Protein AF-A0A437LZ42-F1 (afdb_monomer_lite)

Radius of gyration: 17.55 Å; chains: 1; bounding box: 44×40×49 Å

Secondary structure (DSSP, 8-state):
---PPPPPPPPPSEEEE-SSSSEEE-EEEEETTEEEEEEEE-STT--TTS--BTTTBEEEEEEEETTEEEEEEEE-TTS-EEEEE-GGGGT------SSEEEEESS--SSPEEEEEEEEEESSTT---S--EEEEEEEEEEEEEEEEEETTEEEEEEEEEEEEEEEESSSSTTT-SEEEEEEEETTTEEEEEEEEE-TT-SSPPPPPTTTTTTS---TT-S-SSTT-EEEEEEE--EEEES---PPP--

Structure (mmCIF, N/CA/C/O backbone):
data_AF-A0A437LZ42-F1
#
_entry.id   AF-A0A437LZ42-F1
#
loop_
_atom_site.group_PDB
_atom_site.id
_atom_site.type_symbol
_atom_site.label_atom_id
_atom_site.label_alt_id
_atom_site.label_comp_id
_atom_site.label_asym_id
_atom_site.label_entity_id
_atom_site.label_seq_id
_atom_site.pdbx_PDB_ins_code
_atom_site.Cartn_x
_atom_site.Cartn_y
_atom_site.Cartn_z
_atom_site.occupancy
_atom_site.B_iso_or_equiv
_atom_site.auth_seq_id
_atom_site.auth_comp_id
_atom_site.auth_asym_id
_atom_site.auth_atom_id
_atom_site.pdbx_PDB_model_num
ATOM 1 N N . MET A 1 1 ? -12.413 -6.193 -20.381 1.00 34.91 1 MET A N 1
ATOM 2 C CA . MET A 1 1 ? -13.234 -6.599 -19.221 1.00 34.91 1 MET A CA 1
ATOM 3 C C . MET A 1 1 ? -14.014 -5.375 -18.798 1.00 34.91 1 MET A C 1
ATOM 5 O O . MET A 1 1 ? -13.397 -4.346 -18.580 1.00 34.91 1 MET A O 1
ATOM 9 N N . ASP A 1 2 ? -15.337 -5.466 -18.795 1.00 25.52 2 ASP A N 1
ATOM 10 C CA . ASP A 1 2 ? -16.235 -4.378 -18.401 1.00 25.52 2 ASP A CA 1
ATOM 11 C C . ASP A 1 2 ? -16.313 -4.345 -16.860 1.00 25.52 2 ASP A C 1
ATOM 13 O O . ASP A 1 2 ? -16.721 -5.363 -16.281 1.00 25.52 2 ASP A O 1
ATOM 17 N N . PRO A 1 3 ? -15.854 -3.278 -16.174 1.00 32.19 3 PRO A N 1
ATOM 18 C CA . PRO A 1 3 ? -15.880 -3.197 -14.719 1.00 32.19 3 PRO A CA 1
ATOM 19 C C . PRO A 1 3 ? -17.323 -2.958 -14.274 1.00 32.19 3 PRO A C 1
ATOM 21 O O . PRO A 1 3 ? -17.769 -1.834 -14.064 1.00 32.19 3 PRO A O 1
ATOM 24 N N . ARG A 1 4 ? -18.100 -4.036 -14.163 1.00 30.72 4 ARG A N 1
ATOM 25 C CA . ARG A 1 4 ? -19.417 -3.946 -13.536 1.00 30.72 4 ARG A CA 1
ATOM 26 C C . ARG A 1 4 ? -19.222 -3.707 -12.037 1.00 30.72 4 ARG A C 1
ATOM 28 O O . ARG A 1 4 ? -18.420 -4.424 -11.435 1.00 30.72 4 ARG A O 1
ATOM 35 N N . PRO A 1 5 ? -19.975 -2.781 -11.421 1.00 36.22 5 PRO A N 1
ATOM 36 C CA . PRO A 1 5 ? -19.910 -2.576 -9.983 1.00 36.22 5 PRO A CA 1
ATOM 37 C C . PRO A 1 5 ? -20.256 -3.888 -9.274 1.00 36.22 5 PRO A C 1
ATOM 39 O O . PRO A 1 5 ? -21.309 -4.489 -9.516 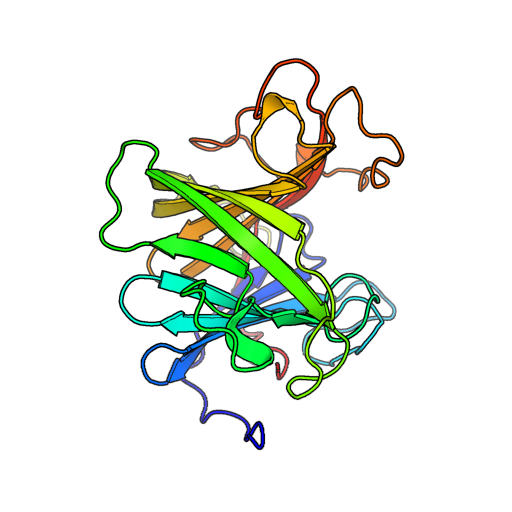1.00 36.22 5 PRO A O 1
ATOM 42 N N . ALA A 1 6 ? -19.333 -4.366 -8.440 1.00 43.25 6 ALA A N 1
ATOM 43 C CA . ALA A 1 6 ? -19.530 -5.576 -7.658 1.00 43.25 6 ALA A CA 1
ATOM 44 C C . ALA A 1 6 ? -20.743 -5.401 -6.733 1.00 43.25 6 ALA A C 1
ATOM 46 O O . ALA A 1 6 ? -20.950 -4.340 -6.142 1.00 43.25 6 ALA A O 1
ATOM 47 N N . ARG A 1 7 ? -21.556 -6.457 -6.596 1.00 41.59 7 ARG A N 1
ATOM 48 C CA . ARG A 1 7 ? -22.606 -6.502 -5.570 1.00 41.59 7 ARG A CA 1
ATOM 49 C C . ARG A 1 7 ? -21.936 -6.339 -4.207 1.00 41.59 7 ARG A C 1
ATOM 51 O O . ARG A 1 7 ? -21.008 -7.080 -3.895 1.00 41.59 7 ARG A O 1
ATOM 58 N N . SER A 1 8 ? -22.405 -5.372 -3.425 1.00 47.16 8 SER A N 1
ATOM 59 C CA . SER A 1 8 ? -21.826 -5.005 -2.136 1.00 47.16 8 SER A CA 1
ATOM 60 C C . SER A 1 8 ? -21.774 -6.215 -1.199 1.00 47.16 8 SER A C 1
ATOM 62 O O . SER A 1 8 ? -22.816 -6.752 -0.814 1.00 47.16 8 SER A O 1
ATOM 64 N N . ALA A 1 9 ? -20.565 -6.620 -0.807 1.00 51.25 9 ALA A N 1
ATOM 65 C CA . ALA A 1 9 ? -20.348 -7.360 0.433 1.00 51.25 9 ALA A CA 1
ATOM 66 C C . ALA A 1 9 ? -21.051 -6.626 1.601 1.00 51.25 9 ALA A C 1
ATOM 68 O O . ALA A 1 9 ? -21.258 -5.412 1.496 1.00 51.25 9 ALA A O 1
ATOM 69 N N . PRO A 1 10 ? -21.442 -7.313 2.694 1.00 52.03 10 PRO A N 1
ATOM 70 C CA . PRO A 1 10 ? -22.051 -6.641 3.838 1.00 52.03 10 PRO A CA 1
ATOM 71 C C . PRO A 1 10 ? -21.155 -5.484 4.285 1.00 52.03 10 PRO A C 1
ATOM 73 O O . PRO A 1 10 ? -19.988 -5.685 4.622 1.00 52.03 10 PRO A O 1
ATOM 76 N N . THR A 1 11 ? -21.698 -4.268 4.225 1.00 56.47 11 THR A N 1
ATOM 77 C CA . THR A 1 11 ? -21.012 -3.046 4.638 1.00 56.47 11 THR A CA 1
ATOM 78 C C . THR A 1 11 ? -20.626 -3.189 6.099 1.00 56.47 11 THR A C 1
ATOM 80 O O . THR A 1 11 ? -21.481 -3.448 6.952 1.00 56.47 11 THR A O 1
ATOM 83 N N . LEU A 1 12 ? -19.334 -3.045 6.389 1.00 62.03 12 LEU A N 1
ATOM 84 C CA . LEU A 1 12 ? -18.861 -2.983 7.765 1.00 62.03 12 LEU A CA 1
ATOM 85 C C . LEU A 1 12 ? -19.609 -1.838 8.471 1.00 62.03 12 LEU A C 1
ATOM 87 O O . LEU A 1 12 ? -19.869 -0.805 7.853 1.00 62.03 12 LEU A O 1
ATOM 91 N N . PRO A 1 13 ? -19.978 -1.979 9.758 1.00 67.25 13 PRO A N 1
ATOM 92 C CA . PRO A 1 13 ? -20.723 -0.938 10.474 1.00 67.25 13 PRO A CA 1
ATOM 93 C C . PRO A 1 13 ? -19.878 0.319 10.755 1.00 67.25 13 PRO A C 1
ATOM 95 O O . PRO A 1 13 ? -20.304 1.213 11.492 1.00 67.25 13 PRO A O 1
ATOM 98 N N . TRP A 1 14 ? -18.667 0.366 10.206 1.00 77.69 14 TRP A N 1
ATOM 99 C CA . TRP A 1 14 ? -17.672 1.402 10.369 1.00 77.69 14 TRP A CA 1
ATOM 100 C C . TRP A 1 14 ? -16.875 1.589 9.075 1.00 77.69 14 TRP A C 1
ATOM 102 O O . TRP A 1 14 ? -16.736 0.655 8.285 1.00 77.69 14 TRP A O 1
ATOM 112 N N . ARG A 1 15 ? -16.293 2.779 8.912 1.00 88.88 15 ARG A N 1
ATOM 113 C CA . ARG A 1 15 ? -15.245 3.078 7.924 1.00 88.88 15 ARG A CA 1
ATOM 114 C C . ARG A 1 15 ? -13.938 3.405 8.629 1.00 88.88 15 ARG A C 1
ATOM 116 O O . ARG A 1 15 ? -13.957 3.919 9.753 1.00 88.88 15 ARG A O 1
ATOM 123 N N . LYS A 1 16 ? -12.816 3.088 7.979 1.00 92.81 16 LYS A N 1
ATOM 124 C CA . LYS A 1 16 ? -11.479 3.406 8.491 1.00 92.81 16 LYS A CA 1
ATOM 125 C C . LYS A 1 16 ? -11.037 4.742 7.928 1.00 92.81 16 LYS A C 1
ATOM 127 O O . LYS A 1 16 ? -11.066 4.937 6.718 1.00 92.81 16 LYS A O 1
ATOM 132 N N . PHE A 1 17 ? -10.568 5.606 8.803 1.00 93.44 17 PHE A N 1
ATOM 133 C CA . PHE A 1 17 ? -9.992 6.899 8.490 1.00 93.44 17 PHE A CA 1
ATOM 134 C C . PHE A 1 17 ? -8.552 6.924 8.955 1.00 93.44 17 PHE A C 1
ATOM 136 O O . PHE A 1 17 ? -8.204 6.261 9.940 1.00 93.44 17 PHE A O 1
ATOM 143 N N . ASP A 1 18 ? -7.736 7.706 8.262 1.00 92.81 18 ASP A N 1
ATOM 144 C CA . ASP A 1 18 ? -6.428 8.068 8.772 1.00 92.81 18 ASP A CA 1
ATOM 145 C C . ASP A 1 18 ? -6.549 8.825 10.109 1.00 92.81 18 ASP A C 1
ATOM 147 O O . ASP A 1 18 ? -7.629 9.279 10.506 1.00 92.81 18 ASP A O 1
ATOM 151 N N . LEU A 1 19 ? -5.449 8.924 10.860 1.00 89.75 19 LEU A N 1
ATOM 152 C CA . LEU A 1 19 ? -5.493 9.538 12.191 1.00 89.75 19 LEU A CA 1
ATOM 153 C C . LEU A 1 19 ? -5.918 11.016 12.145 1.00 89.75 19 LEU A C 1
ATOM 155 O O . LEU A 1 19 ? -6.633 11.461 13.046 1.00 89.75 19 LEU A O 1
ATOM 159 N N . ALA A 1 20 ? -5.559 11.751 11.085 1.00 87.44 20 ALA A N 1
ATOM 160 C CA . ALA A 1 20 ? -6.053 13.111 10.861 1.00 87.44 20 ALA A CA 1
ATOM 161 C C . ALA A 1 20 ? -7.560 13.149 10.548 1.00 87.44 20 ALA A C 1
ATOM 163 O O . ALA A 1 20 ? -8.252 14.100 10.912 1.00 87.44 20 ALA A O 1
ATOM 164 N N . GLY A 1 21 ? -8.108 12.084 9.964 1.00 88.62 21 GLY A N 1
ATOM 165 C CA . GLY A 1 21 ? -9.499 12.007 9.543 1.00 88.62 21 GLY A CA 1
ATOM 166 C C . GLY A 1 21 ? -9.768 12.685 8.201 1.00 88.62 21 GLY A C 1
ATOM 167 O O . GLY A 1 21 ? -10.921 13.038 7.954 1.00 88.62 21 GLY A O 1
ATOM 168 N N . GLU A 1 22 ? -8.728 12.879 7.388 1.00 89.00 22 GLU A N 1
ATOM 169 C CA . GLU A 1 22 ? -8.737 13.533 6.072 1.00 89.00 22 GLU A CA 1
ATOM 170 C C . GLU A 1 22 ? -9.005 12.532 4.945 1.00 89.00 22 GLU A C 1
ATOM 172 O O . GLU A 1 22 ? -9.571 12.898 3.914 1.00 89.00 22 GLU A O 1
ATOM 177 N N . GLN A 1 23 ? -8.636 11.265 5.152 1.00 91.38 23 GLN A N 1
ATOM 178 C CA . GLN A 1 23 ? -8.821 10.205 4.171 1.00 91.38 23 GLN A CA 1
ATOM 179 C C . GLN A 1 23 ? -9.459 8.964 4.793 1.00 91.38 23 GLN A C 1
ATOM 181 O O . GLN A 1 23 ? -8.970 8.426 5.787 1.00 91.38 23 GLN A O 1
ATOM 186 N N . ALA A 1 24 ? -10.504 8.457 4.148 1.00 92.69 24 ALA A N 1
ATOM 187 C CA . ALA A 1 24 ? -11.059 7.140 4.388 1.00 92.69 24 ALA A CA 1
ATOM 188 C C . ALA A 1 24 ? -10.429 6.100 3.453 1.00 92.69 24 ALA A C 1
ATOM 190 O O . ALA A 1 24 ? -10.116 6.383 2.294 1.00 92.69 24 ALA A O 1
ATOM 191 N N . SER A 1 25 ? -10.272 4.877 3.955 1.00 92.81 25 SER A N 1
ATOM 192 C CA . SER A 1 25 ? -9.888 3.731 3.137 1.00 92.81 25 SER A CA 1
ATOM 193 C C . SER A 1 25 ? -10.738 2.523 3.476 1.00 92.81 25 SER A C 1
ATOM 195 O O . SER A 1 25 ? -10.727 2.041 4.607 1.00 92.81 25 SER A O 1
ATOM 197 N N . ASP A 1 26 ? -11.461 2.002 2.492 1.00 89.81 26 ASP A N 1
ATOM 198 C CA . ASP A 1 26 ? -12.314 0.829 2.658 1.00 89.81 26 ASP A CA 1
ATOM 199 C C . ASP A 1 26 ? -11.710 -0.368 1.940 1.00 89.81 26 ASP A C 1
ATOM 201 O O . ASP A 1 26 ? -11.148 -0.228 0.859 1.00 89.81 26 ASP A O 1
ATOM 205 N N . ALA A 1 27 ? -11.842 -1.554 2.532 1.00 89.81 27 ALA A N 1
ATOM 206 C CA . ALA A 1 27 ? -11.430 -2.810 1.920 1.00 89.81 27 ALA A CA 1
ATOM 207 C C . ALA A 1 27 ? -12.664 -3.641 1.572 1.00 89.81 27 ALA A C 1
ATOM 209 O O . ALA A 1 27 ? -13.430 -4.002 2.466 1.00 89.81 27 ALA A O 1
ATOM 210 N N . LEU A 1 28 ? -12.856 -3.958 0.292 1.00 88.06 28 LEU A N 1
ATOM 211 C CA . LEU A 1 28 ? -14.004 -4.741 -0.170 1.00 88.06 28 LEU A CA 1
ATOM 212 C C . LEU A 1 28 ? -13.541 -5.928 -1.004 1.00 88.06 28 LEU A C 1
ATOM 214 O O . LEU A 1 28 ? -12.688 -5.796 -1.877 1.00 88.06 28 LEU A O 1
ATOM 218 N N . LEU A 1 29 ? -14.143 -7.091 -0.764 1.00 87.50 29 LEU A N 1
ATOM 219 C CA . LEU A 1 29 ? -14.010 -8.237 -1.656 1.00 87.50 29 LEU A CA 1
ATOM 220 C C . LEU A 1 29 ? -14.956 -8.047 -2.842 1.00 87.50 29 LEU A C 1
ATOM 222 O O . LEU A 1 29 ? -16.150 -7.820 -2.651 1.00 87.50 29 LEU A O 1
ATOM 226 N N . LEU A 1 30 ? -14.426 -8.165 -4.056 1.00 84.81 30 LEU A N 1
ATOM 227 C CA . LEU A 1 30 ? -15.205 -8.065 -5.296 1.00 84.81 30 LEU A CA 1
ATOM 228 C C . LEU A 1 30 ? -15.644 -9.447 -5.805 1.00 84.81 30 LEU A C 1
ATOM 230 O O . LEU A 1 30 ? -16.605 -9.570 -6.561 1.00 84.81 30 LEU A O 1
ATOM 234 N N . GLY A 1 31 ? -14.943 -10.494 -5.371 1.00 84.38 31 GLY A N 1
ATOM 235 C CA . GLY A 1 31 ? -15.175 -11.882 -5.743 1.00 84.38 31 GLY A CA 1
ATOM 236 C C . GLY A 1 31 ? -13.984 -12.758 -5.348 1.00 84.38 31 GLY A C 1
ATOM 237 O O . GLY A 1 31 ? -13.047 -12.273 -4.706 1.00 84.38 31 GLY A O 1
ATOM 238 N N . PRO A 1 32 ? -13.990 -14.050 -5.716 1.00 85.00 32 PRO A N 1
ATOM 239 C CA . PRO A 1 32 ? -12.853 -14.930 -5.481 1.00 85.00 32 PRO A CA 1
ATOM 240 C C . PRO A 1 32 ? -11.564 -14.327 -6.048 1.00 85.00 32 PRO A C 1
ATOM 242 O O . PRO A 1 32 ? -11.466 -14.067 -7.245 1.00 85.00 32 PRO A O 1
ATOM 245 N N . GLY A 1 33 ? -10.583 -14.093 -5.176 1.00 86.81 33 GLY A N 1
ATOM 246 C CA . GLY A 1 33 ? -9.271 -13.605 -5.586 1.00 86.81 33 GLY A CA 1
ATOM 247 C C . GLY A 1 33 ? -9.215 -12.143 -6.032 1.00 86.81 33 GLY A C 1
ATOM 248 O O . GLY A 1 33 ? -8.214 -11.739 -6.614 1.00 86.81 33 GLY A O 1
ATOM 249 N N . GLN A 1 34 ? -10.256 -11.344 -5.790 1.00 90.56 34 GLN A N 1
ATOM 250 C CA . GLN A 1 34 ? -10.266 -9.922 -6.130 1.00 90.56 34 GLN A CA 1
ATOM 251 C C . GLN A 1 34 ? -10.763 -9.083 -4.960 1.00 90.56 34 GLN A C 1
ATOM 253 O O . GLN A 1 34 ? -11.789 -9.384 -4.343 1.00 90.56 34 GLN A O 1
ATOM 258 N N . ALA A 1 35 ? -10.046 -8.003 -4.686 1.00 91.62 35 ALA A N 1
ATOM 259 C CA . ALA A 1 35 ? -10.385 -7.045 -3.652 1.00 91.62 35 ALA A CA 1
ATOM 260 C C . ALA A 1 35 ? -10.088 -5.623 -4.124 1.00 91.62 35 ALA A C 1
ATOM 262 O O . ALA A 1 35 ? -9.355 -5.412 -5.087 1.00 91.62 35 ALA A O 1
ATOM 263 N N . THR A 1 36 ? -10.638 -4.643 -3.430 1.00 91.19 36 THR A N 1
ATOM 264 C CA . THR A 1 36 ? -10.322 -3.235 -3.640 1.00 91.19 36 THR A CA 1
ATOM 265 C C . THR A 1 36 ? -9.962 -2.577 -2.320 1.00 91.19 36 THR A C 1
ATOM 267 O O . THR A 1 36 ? -10.503 -2.948 -1.275 1.00 91.19 36 THR A O 1
ATOM 270 N N . HIS A 1 37 ? -9.045 -1.616 -2.384 1.00 91.75 37 HIS A N 1
ATOM 271 C CA . HIS A 1 37 ? -8.837 -0.621 -1.341 1.00 91.75 37 HIS A CA 1
ATOM 272 C C . HIS A 1 37 ? -9.187 0.741 -1.910 1.00 91.75 37 HIS A C 1
ATOM 274 O O . HIS A 1 37 ? -8.530 1.150 -2.857 1.00 91.75 37 HIS A O 1
ATOM 280 N N . SER A 1 38 ? -10.180 1.433 -1.363 1.00 91.75 38 SER A N 1
ATOM 281 C CA . SER A 1 38 ? -10.495 2.803 -1.776 1.00 91.75 38 SER A CA 1
ATOM 282 C C . SER A 1 38 ? -9.612 3.822 -1.055 1.00 91.75 38 SER A C 1
ATOM 284 O O . SER A 1 38 ? -9.109 3.564 0.044 1.00 91.75 38 SER A O 1
ATOM 286 N N . PHE A 1 39 ? -9.460 4.983 -1.682 1.00 91.69 39 PHE A N 1
ATOM 287 C CA . PHE A 1 39 ? -8.908 6.212 -1.128 1.00 91.69 39 PHE A CA 1
ATOM 288 C C . PHE A 1 39 ? -9.939 7.310 -1.366 1.00 91.69 39 PHE A C 1
ATOM 290 O O . PHE A 1 39 ? -10.177 7.676 -2.511 1.00 91.69 39 PHE A O 1
ATOM 297 N N . ASP A 1 40 ? -10.576 7.781 -0.301 1.00 91.06 40 ASP A N 1
ATOM 298 C CA . ASP A 1 40 ? -11.688 8.738 -0.349 1.00 91.06 40 ASP A CA 1
ATOM 299 C C . ASP A 1 40 ? -11.345 9.920 0.560 1.00 91.06 40 ASP A C 1
ATOM 301 O O . ASP A 1 40 ? -11.120 9.720 1.754 1.00 91.06 40 ASP A O 1
ATOM 305 N N . PHE A 1 41 ? -11.215 11.122 0.007 1.00 89.62 41 PHE A N 1
ATOM 306 C CA . PHE A 1 41 ? -10.771 12.321 0.718 1.00 89.62 41 PHE A CA 1
ATOM 307 C C . PHE A 1 41 ? -11.942 13.249 1.067 1.00 89.62 41 PHE A C 1
ATOM 309 O O . PHE A 1 41 ? -12.843 13.487 0.268 1.00 89.62 41 PHE A O 1
ATOM 316 N N . GLY A 1 42 ? -11.909 13.829 2.268 1.00 84.88 42 GLY A N 1
ATOM 317 C CA . GLY A 1 42 ? -12.992 14.674 2.793 1.00 84.88 42 GLY A CA 1
ATOM 318 C C . GLY A 1 42 ? -12.573 16.072 3.253 1.00 84.88 42 GLY A C 1
ATOM 319 O O . GLY A 1 42 ? -13.334 16.732 3.959 1.00 84.88 42 GLY A O 1
ATOM 320 N N . ASP A 1 43 ? -11.372 16.529 2.909 1.00 78.50 43 ASP A N 1
ATOM 321 C CA . ASP A 1 43 ? -10.897 17.885 3.184 1.00 78.50 43 ASP A CA 1
ATOM 322 C C . ASP A 1 43 ? -11.453 18.879 2.154 1.00 78.50 43 ASP A C 1
ATOM 324 O O . ASP A 1 43 ? -11.296 18.727 0.939 1.00 78.50 43 ASP A O 1
ATOM 328 N N . ALA A 1 44 ? -12.134 19.915 2.653 1.00 72.06 44 ALA A N 1
ATOM 329 C CA . ALA A 1 44 ? -12.827 20.896 1.825 1.00 72.06 44 ALA A CA 1
ATOM 330 C C . ALA A 1 44 ? -11.918 21.423 0.689 1.00 72.06 44 ALA A C 1
ATOM 332 O O . ALA A 1 44 ? -10.803 21.872 0.959 1.00 72.06 44 ALA A O 1
ATOM 333 N N . PRO A 1 45 ? -12.386 21.413 -0.574 1.00 81.44 45 PRO A N 1
ATOM 334 C CA . PRO A 1 45 ? -13.783 21.269 -1.001 1.00 81.44 45 PRO A CA 1
ATOM 335 C C . PRO A 1 45 ? -14.293 19.824 -1.180 1.00 81.44 45 PRO A C 1
ATOM 337 O O . PRO A 1 45 ? -15.455 19.665 -1.559 1.00 81.44 45 PRO A O 1
ATOM 340 N N . ARG A 1 46 ? -13.464 18.803 -0.931 1.00 82.31 46 ARG A N 1
ATOM 341 C CA . ARG A 1 46 ? -13.796 17.384 -1.139 1.00 82.31 46 ARG A CA 1
ATOM 342 C C . ARG A 1 46 ? -14.788 16.873 -0.097 1.00 82.31 46 ARG A C 1
ATOM 344 O O . ARG A 1 46 ? -14.951 17.472 0.971 1.00 82.31 46 ARG A O 1
ATOM 351 N N . ARG A 1 47 ? -15.502 15.794 -0.422 1.00 84.56 47 ARG A N 1
ATOM 352 C CA . ARG A 1 47 ? -16.534 15.199 0.439 1.00 84.56 47 ARG A CA 1
ATOM 353 C C . ARG A 1 47 ? -16.457 13.682 0.384 1.00 84.56 47 ARG A C 1
ATOM 355 O O . ARG A 1 47 ? -16.554 13.112 -0.695 1.00 84.56 47 ARG A O 1
ATOM 362 N N . PHE A 1 48 ? -16.433 13.048 1.555 1.00 87.25 48 PHE A N 1
ATOM 363 C CA . PHE A 1 48 ? -16.473 11.591 1.639 1.00 87.25 48 PHE A CA 1
ATOM 364 C C . PHE A 1 48 ? -17.668 10.999 0.882 1.00 87.25 48 PHE A C 1
ATOM 366 O O . PHE A 1 48 ? -18.796 11.494 0.976 1.00 87.25 48 PHE A O 1
ATOM 373 N N . GLY A 1 49 ? -17.415 9.909 0.162 1.00 83.56 49 GLY A N 1
ATOM 374 C CA . GLY A 1 49 ? -18.410 9.182 -0.626 1.00 83.56 49 GLY A CA 1
ATOM 375 C C . GLY A 1 49 ? -18.719 9.804 -1.992 1.00 83.56 49 GLY A C 1
ATOM 376 O O . GLY A 1 49 ? -19.497 9.221 -2.752 1.00 83.56 49 GLY A O 1
ATOM 377 N N . GLN A 1 50 ? -18.111 10.943 -2.336 1.00 83.50 50 GLN A N 1
ATOM 378 C CA . GLN A 1 50 ? -18.213 11.565 -3.652 1.00 83.50 50 GLN A CA 1
ATOM 379 C C . GLN A 1 50 ? -16.869 11.457 -4.374 1.00 83.50 50 GLN A C 1
ATOM 381 O O . GLN A 1 50 ? -15.948 12.189 -4.053 1.00 83.50 50 GLN A O 1
ATOM 386 N N . ARG A 1 51 ? -16.791 10.595 -5.397 1.00 83.69 51 ARG A N 1
ATOM 387 C CA . ARG A 1 51 ? -15.551 10.384 -6.154 1.00 83.69 51 ARG A CA 1
ATOM 388 C C . ARG A 1 51 ? -15.112 11.646 -6.899 1.00 83.69 51 ARG A C 1
ATOM 390 O O . ARG A 1 51 ? -15.703 12.006 -7.920 1.00 83.69 51 ARG A O 1
ATOM 397 N N . ASP A 1 52 ? -13.996 12.213 -6.467 1.00 82.94 52 ASP A N 1
ATOM 398 C CA . ASP A 1 52 ? -13.264 13.292 -7.121 1.00 82.94 52 ASP A CA 1
ATOM 399 C C . ASP A 1 52 ? -12.086 12.725 -7.946 1.00 82.94 52 ASP A C 1
ATOM 401 O O . ASP A 1 52 ? -10.906 12.908 -7.628 1.00 82.94 52 ASP A O 1
ATOM 405 N N . ALA A 1 53 ? -12.415 12.008 -9.031 1.00 80.31 53 ALA A N 1
ATOM 406 C CA . ALA A 1 53 ? -11.439 11.352 -9.911 1.00 80.31 53 ALA A CA 1
ATOM 407 C C . ALA A 1 53 ? -10.363 12.330 -10.424 1.00 80.31 53 ALA A C 1
ATOM 409 O O . ALA A 1 53 ? -10.654 13.469 -10.808 1.00 80.31 53 ALA A O 1
ATOM 410 N N . GLY A 1 54 ? -9.105 11.886 -10.430 1.00 77.50 54 GLY A N 1
ATOM 411 C CA . GLY A 1 54 ? -7.956 12.728 -10.769 1.00 77.50 54 GLY A CA 1
ATOM 412 C C . GLY A 1 54 ? -7.647 13.846 -9.760 1.00 77.50 54 GLY A C 1
ATOM 413 O O . GLY A 1 54 ? -6.787 14.679 -10.037 1.00 77.50 54 GLY A O 1
ATOM 414 N N . ARG A 1 55 ? -8.314 13.895 -8.597 1.00 78.50 55 ARG A N 1
ATOM 415 C CA . ARG A 1 55 ? -8.100 14.916 -7.548 1.00 78.50 55 ARG A CA 1
ATOM 416 C C . ARG A 1 55 ? -7.815 14.321 -6.167 1.00 78.50 55 ARG A C 1
ATOM 418 O O . ARG A 1 55 ? -8.025 14.964 -5.139 1.00 78.50 55 ARG A O 1
ATOM 425 N N . GLY A 1 56 ? -7.286 13.104 -6.152 1.00 78.75 56 GLY A N 1
ATOM 426 C CA . GLY A 1 56 ? -6.814 12.416 -4.953 1.00 78.75 56 GLY A CA 1
ATOM 427 C C . GLY A 1 56 ? -7.619 11.168 -4.628 1.00 78.75 56 GLY A C 1
ATOM 428 O O . GLY A 1 56 ? -7.026 10.213 -4.138 1.00 78.75 56 GLY A O 1
ATOM 429 N N . ASP A 1 57 ? -8.908 11.141 -4.965 1.00 87.81 57 ASP A N 1
ATOM 430 C CA . ASP A 1 57 ? -9.716 9.938 -4.803 1.00 87.81 57 ASP A CA 1
ATOM 431 C C . ASP A 1 57 ? -9.308 8.846 -5.787 1.00 87.81 57 ASP A C 1
ATOM 433 O O . ASP A 1 57 ? -8.954 9.117 -6.937 1.00 87.81 57 ASP A O 1
ATOM 437 N N . GLY A 1 58 ? -9.399 7.601 -5.333 1.00 91.50 58 GLY A N 1
ATOM 438 C CA . GLY A 1 58 ? -9.058 6.435 -6.128 1.00 91.50 58 GLY A CA 1
ATOM 439 C C . GLY A 1 58 ? -8.932 5.195 -5.263 1.00 91.50 58 GLY A C 1
ATOM 440 O O . GLY A 1 58 ? -9.823 4.886 -4.467 1.00 91.50 58 GLY A O 1
ATOM 441 N N . GLY A 1 59 ? -7.822 4.480 -5.409 1.00 92.38 59 GLY A N 1
ATOM 442 C CA . GLY A 1 59 ? -7.597 3.239 -4.689 1.00 92.38 59 GLY A CA 1
ATOM 443 C C . GLY A 1 59 ? -6.767 2.224 -5.458 1.00 92.38 59 GLY A C 1
ATOM 444 O O . GLY A 1 59 ? -6.243 2.507 -6.525 1.00 92.38 59 GLY A O 1
ATOM 445 N N . ASN A 1 60 ? -6.709 1.003 -4.936 1.00 93.81 60 ASN A N 1
ATOM 446 C CA . ASN A 1 60 ? -6.036 -0.139 -5.544 1.00 93.81 60 ASN A CA 1
ATOM 447 C C . ASN A 1 60 ? -7.045 -1.230 -5.901 1.00 93.81 60 ASN A C 1
ATOM 449 O O . ASN A 1 60 ? -7.824 -1.644 -5.044 1.00 93.81 60 ASN A O 1
ATOM 453 N N . LEU A 1 61 ? -6.976 -1.761 -7.122 1.00 93.50 61 LEU A N 1
ATOM 454 C CA . LEU A 1 61 ? -7.571 -3.049 -7.470 1.00 93.50 61 LEU A CA 1
ATOM 455 C C . LEU A 1 61 ? -6.548 -4.151 -7.192 1.00 93.50 61 LEU A C 1
ATOM 457 O O . LEU A 1 61 ? -5.516 -4.240 -7.861 1.00 93.50 61 LEU A O 1
ATOM 461 N N . ILE A 1 62 ? -6.856 -5.004 -6.223 1.00 93.88 62 ILE A N 1
ATOM 462 C CA . ILE A 1 62 ? -6.025 -6.133 -5.821 1.00 93.88 62 ILE A CA 1
ATOM 463 C C . ILE A 1 62 ? -6.534 -7.405 -6.489 1.00 93.88 62 ILE A C 1
ATOM 465 O O . ILE A 1 62 ? -7.727 -7.713 -6.447 1.00 93.88 62 ILE A O 1
ATOM 469 N N . ALA A 1 63 ? -5.613 -8.173 -7.059 1.00 92.06 63 ALA A N 1
ATOM 470 C CA . ALA A 1 63 ? -5.887 -9.468 -7.656 1.00 92.06 63 ALA A CA 1
ATOM 471 C C . ALA A 1 63 ? -4.944 -10.539 -7.101 1.00 92.06 63 ALA A C 1
ATOM 473 O O . ALA A 1 63 ? -3.760 -10.296 -6.869 1.00 92.06 63 ALA A O 1
ATOM 474 N N . SER A 1 64 ? -5.472 -11.747 -6.929 1.00 91.69 64 SER A N 1
ATOM 475 C CA . SER A 1 64 ? -4.683 -12.948 -6.693 1.00 91.69 64 SER A CA 1
ATOM 476 C C . SER A 1 64 ? -4.441 -13.691 -8.002 1.00 91.69 64 SER A C 1
ATOM 478 O O . SER A 1 64 ? -5.385 -13.934 -8.759 1.00 91.69 64 SER A O 1
ATOM 480 N N . ARG A 1 65 ? -3.209 -14.142 -8.226 1.00 89.00 65 ARG A N 1
ATOM 481 C CA . ARG A 1 65 ? -2.842 -15.031 -9.330 1.00 89.00 65 ARG A CA 1
ATOM 482 C C . ARG A 1 65 ? -2.028 -16.194 -8.782 1.00 89.00 65 ARG A C 1
ATOM 484 O O . ARG A 1 65 ? -0.833 -16.076 -8.530 1.00 89.00 65 ARG A O 1
ATOM 491 N N . GLY A 1 66 ? -2.691 -17.332 -8.592 1.00 90.62 66 GLY A N 1
ATOM 492 C CA . GLY A 1 66 ? -2.090 -18.453 -7.875 1.00 90.62 66 GLY A CA 1
ATOM 493 C C . GLY A 1 66 ? -1.742 -18.032 -6.447 1.00 90.62 66 GLY A C 1
ATOM 494 O O . GLY A 1 66 ? -2.629 -17.682 -5.675 1.00 90.62 66 GLY A O 1
ATOM 495 N N . ALA A 1 67 ? -0.453 -18.052 -6.120 1.00 93.88 67 ALA A N 1
ATOM 496 C CA . ALA A 1 67 ? 0.069 -17.643 -4.820 1.00 93.88 67 ALA A CA 1
ATOM 497 C C . ALA A 1 67 ? 0.323 -16.129 -4.687 1.00 93.88 67 ALA A C 1
ATOM 499 O O . ALA A 1 67 ? 0.519 -15.649 -3.569 1.00 93.88 67 ALA A O 1
ATOM 500 N N . ASP A 1 68 ? 0.347 -15.391 -5.797 1.00 94.56 68 ASP A N 1
ATOM 501 C CA . ASP A 1 68 ? 0.765 -13.990 -5.819 1.00 94.56 68 ASP A CA 1
ATOM 502 C C . ASP A 1 68 ? -0.421 -13.069 -5.571 1.00 94.56 68 ASP A C 1
ATOM 504 O O . ASP A 1 68 ? -1.480 -13.240 -6.174 1.00 94.56 68 ASP A O 1
ATOM 508 N N . ILE A 1 69 ? -0.224 -12.074 -4.710 1.00 96.19 69 ILE A N 1
ATOM 509 C CA . ILE A 1 69 ? -1.165 -10.988 -4.449 1.00 96.19 69 ILE A CA 1
ATOM 510 C C . ILE A 1 69 ? -0.572 -9.702 -5.015 1.00 96.19 69 ILE A C 1
ATOM 512 O O . ILE A 1 69 ? 0.551 -9.323 -4.678 1.00 96.19 69 ILE A O 1
ATOM 516 N N . LEU A 1 70 ? -1.325 -9.053 -5.899 1.00 95.06 70 LEU A N 1
ATOM 517 C CA . LEU A 1 70 ? -0.841 -7.995 -6.778 1.00 95.06 70 LEU A CA 1
ATOM 518 C C . LEU A 1 70 ? -1.802 -6.807 -6.769 1.00 95.06 70 LEU A C 1
ATOM 520 O O . LEU A 1 70 ? -3.014 -7.004 -6.691 1.00 95.06 70 LEU A O 1
ATOM 524 N N . VAL A 1 71 ? -1.287 -5.596 -6.959 1.00 95.25 71 VAL A N 1
ATOM 525 C CA . VAL A 1 71 ? -2.077 -4.450 -7.420 1.00 95.25 71 VAL A CA 1
ATOM 526 C C . VAL A 1 71 ? -2.102 -4.477 -8.947 1.00 95.25 71 VAL A C 1
ATOM 528 O O . VAL A 1 71 ? -1.079 -4.287 -9.601 1.00 95.25 71 VAL A O 1
ATOM 531 N N . ALA A 1 72 ? -3.268 -4.732 -9.535 1.00 92.56 72 ALA A N 1
ATOM 532 C CA . ALA A 1 72 ? -3.447 -4.727 -10.989 1.00 92.56 72 ALA A CA 1
ATOM 533 C C . ALA A 1 72 ? -3.613 -3.301 -11.540 1.00 92.56 72 ALA A C 1
ATOM 535 O O . ALA A 1 72 ? -3.218 -3.002 -12.667 1.00 92.56 72 ALA A O 1
ATOM 536 N N . MET A 1 73 ? -4.201 -2.420 -10.733 1.00 92.75 73 MET A N 1
ATOM 537 C CA . MET A 1 73 ? -4.500 -1.041 -11.094 1.00 92.75 73 MET A CA 1
ATOM 538 C C . MET A 1 73 ? -4.525 -0.171 -9.840 1.00 92.75 73 MET A C 1
ATOM 540 O O . MET A 1 73 ? -5.025 -0.615 -8.806 1.00 92.75 73 MET A O 1
ATOM 544 N N . THR A 1 74 ? -4.047 1.064 -9.960 1.00 93.25 74 THR A N 1
ATOM 545 C CA . THR A 1 74 ? -4.207 2.107 -8.943 1.00 93.25 74 THR A CA 1
ATOM 546 C C . THR A 1 74 ? -4.753 3.399 -9.551 1.00 93.25 74 THR A C 1
ATOM 548 O O . THR A 1 74 ? -4.554 3.661 -10.736 1.00 93.25 74 THR A O 1
ATOM 551 N N . GLU A 1 75 ? -5.440 4.207 -8.756 1.00 91.00 75 GLU A N 1
ATOM 552 C CA . GLU A 1 75 ? -5.585 5.647 -8.981 1.00 91.00 75 GLU A CA 1
ATOM 553 C C . GLU A 1 75 ? -5.143 6.339 -7.691 1.00 91.00 75 GLU A C 1
ATOM 555 O O . GLU A 1 75 ? -5.745 6.146 -6.633 1.00 91.00 75 GLU A O 1
ATOM 560 N N . ASP A 1 76 ? -4.062 7.109 -7.774 1.00 77.88 76 ASP A N 1
ATOM 561 C CA . ASP A 1 76 ? -3.468 7.821 -6.652 1.00 77.88 76 ASP A CA 1
ATOM 562 C C . ASP A 1 76 ? -3.150 9.278 -7.017 1.00 77.88 76 ASP A C 1
ATOM 564 O O . ASP A 1 76 ? -2.881 9.620 -8.169 1.00 77.88 76 ASP A O 1
ATOM 568 N N . GLY A 1 77 ? -3.219 10.173 -6.024 1.00 67.00 77 GLY A N 1
ATOM 569 C CA . GLY A 1 77 ? -2.524 11.471 -6.035 1.00 67.00 77 GLY A CA 1
ATOM 570 C C . GLY A 1 77 ? -2.765 12.407 -7.230 1.00 67.00 77 GLY A C 1
ATOM 571 O O . GLY A 1 77 ? -1.952 13.295 -7.466 1.00 67.00 77 GLY A O 1
ATOM 572 N N . GLY A 1 78 ? -3.841 12.221 -7.999 1.00 71.31 78 GLY A N 1
ATOM 573 C CA . GLY A 1 78 ? -4.116 12.990 -9.218 1.00 71.31 78 GLY A CA 1
ATOM 574 C C . GLY A 1 78 ? -3.348 12.545 -10.469 1.00 71.31 78 GLY A C 1
ATOM 575 O O . GLY A 1 78 ? -3.460 13.189 -11.510 1.00 71.31 78 GLY A O 1
ATOM 576 N N . ALA A 1 79 ? -2.620 11.427 -10.417 1.00 79.12 79 ALA A N 1
ATOM 577 C CA . ALA A 1 79 ? -1.947 10.843 -11.580 1.00 79.12 79 ALA A CA 1
ATOM 578 C C . ALA A 1 79 ? -2.908 10.094 -12.530 1.00 79.12 79 ALA A C 1
ATOM 580 O O . ALA A 1 79 ? -2.494 9.628 -13.595 1.00 79.12 79 ALA A O 1
ATOM 581 N N . GLY A 1 80 ? -4.188 10.002 -12.156 1.00 87.06 80 GLY A N 1
ATOM 582 C CA . GLY A 1 80 ? -5.206 9.238 -12.866 1.00 87.06 80 GLY A CA 1
ATOM 583 C C . GLY A 1 80 ? -5.005 7.730 -12.723 1.00 87.06 80 GLY A C 1
ATOM 584 O O . GLY A 1 80 ? -4.176 7.259 -11.946 1.00 87.06 80 GLY A O 1
ATOM 585 N N . ILE A 1 81 ? -5.785 6.965 -13.485 1.00 89.38 81 ILE A N 1
ATOM 586 C CA . ILE A 1 81 ? -5.731 5.502 -13.461 1.00 89.38 81 ILE A CA 1
ATOM 587 C C . ILE A 1 81 ? -4.416 5.001 -14.074 1.00 89.38 81 ILE A C 1
ATOM 589 O O . ILE A 1 81 ? -4.053 5.348 -15.201 1.00 89.38 81 ILE A O 1
ATOM 593 N N . GLN A 1 82 ? -3.748 4.111 -13.348 1.00 91.69 82 GLN A N 1
ATOM 594 C CA . GLN A 1 82 ? -2.520 3.436 -13.736 1.00 91.69 82 GLN A CA 1
ATOM 595 C C . GLN A 1 82 ? -2.726 1.921 -13.692 1.00 91.69 82 GLN A C 1
ATOM 597 O O . GLN A 1 82 ? -3.013 1.348 -12.644 1.00 91.69 82 GLN A O 1
ATOM 602 N N . TRP A 1 83 ? -2.546 1.262 -14.831 1.00 92.56 83 TRP A N 1
ATOM 603 C CA . TRP A 1 83 ? -2.562 -0.194 -14.964 1.00 92.56 83 TRP A CA 1
ATOM 604 C C . TRP A 1 83 ? -1.145 -0.744 -14.906 1.00 92.56 83 TRP A C 1
ATOM 606 O O . TRP A 1 83 ? -0.282 -0.276 -15.654 1.00 92.56 83 TRP A O 1
ATOM 616 N N . PHE A 1 84 ? -0.915 -1.745 -14.061 1.00 92.88 84 PHE A N 1
ATOM 617 C CA . PHE A 1 84 ? 0.386 -2.386 -13.908 1.00 92.88 84 PHE A CA 1
ATOM 618 C C . PHE A 1 84 ? 0.487 -3.629 -14.786 1.00 92.88 84 PHE A C 1
ATOM 620 O O . PHE A 1 84 ? -0.303 -4.563 -14.658 1.00 92.88 84 PHE A O 1
ATOM 627 N N . HIS A 1 85 ? 1.505 -3.653 -15.643 1.00 89.56 85 HIS A N 1
ATOM 628 C CA . HIS A 1 85 ? 1.755 -4.745 -16.577 1.00 89.56 85 HIS A CA 1
ATOM 629 C C . HIS A 1 85 ? 3.106 -5.391 -16.322 1.00 89.56 85 HIS A C 1
ATOM 631 O O . HIS A 1 85 ? 4.099 -4.688 -16.127 1.00 89.56 85 HIS A O 1
ATOM 637 N N . GLY A 1 86 ? 3.137 -6.719 -16.396 1.00 88.88 86 GLY A N 1
ATOM 638 C CA . GLY A 1 86 ? 4.358 -7.511 -16.506 1.00 88.88 86 GLY A CA 1
ATOM 639 C C . GLY A 1 86 ? 4.694 -7.841 -17.971 1.00 88.88 86 GLY A C 1
ATOM 640 O O . GLY A 1 86 ? 3.907 -7.526 -18.875 1.00 88.88 86 GLY A O 1
ATOM 641 N N . PRO A 1 87 ? 5.859 -8.467 -18.236 1.00 86.12 87 PRO A N 1
ATOM 642 C CA . PRO A 1 87 ? 6.332 -8.807 -19.578 1.00 86.12 87 PRO A CA 1
ATOM 643 C C . PRO A 1 87 ? 5.344 -9.621 -20.423 1.00 86.12 87 PRO A C 1
ATOM 645 O O . PRO A 1 87 ? 5.399 -9.567 -21.655 1.00 86.12 87 PRO A O 1
ATOM 648 N N . GLU A 1 88 ? 4.420 -10.354 -19.809 1.00 80.81 88 GLU A N 1
ATOM 649 C CA . GLU A 1 88 ? 3.457 -11.191 -20.516 1.00 80.81 88 GLU A CA 1
ATOM 650 C C . GLU A 1 88 ? 2.392 -10.402 -21.288 1.00 80.81 88 GLU A C 1
ATOM 652 O O . GLU A 1 88 ? 1.761 -10.971 -22.178 1.00 80.81 88 GLU A O 1
ATOM 657 N N . CYS A 1 89 ? 2.199 -9.108 -20.991 1.00 81.62 89 CYS A N 1
ATOM 658 C CA . CYS A 1 89 ? 1.158 -8.281 -21.613 1.00 81.62 89 CYS A CA 1
ATOM 659 C C . CYS A 1 89 ? 1.218 -8.353 -23.156 1.00 81.62 89 CYS A C 1
ATOM 661 O O . CYS A 1 89 ? 0.190 -8.410 -23.825 1.00 81.62 89 CYS A O 1
ATOM 663 N N . GLY A 1 90 ? 2.419 -8.441 -23.739 1.00 66.88 90 GLY A N 1
ATOM 664 C CA . GLY A 1 90 ? 2.638 -8.528 -25.190 1.00 66.88 90 GLY A CA 1
ATOM 665 C C . GLY A 1 90 ? 2.848 -9.941 -25.750 1.00 66.88 90 GLY A C 1
ATOM 666 O O . GLY A 1 90 ? 3.416 -10.067 -26.832 1.00 66.88 90 GLY A O 1
ATOM 667 N N . GLY A 1 91 ? 2.484 -11.000 -25.019 1.00 60.34 91 GLY A N 1
ATOM 668 C CA . GLY A 1 91 ? 2.719 -12.389 -25.441 1.00 60.34 91 GLY A CA 1
ATOM 669 C C . GLY A 1 91 ? 4.157 -12.887 -25.244 1.00 60.34 91 GLY A C 1
ATOM 670 O O . GLY A 1 91 ? 4.515 -13.940 -25.773 1.00 60.34 91 GLY A O 1
ATOM 671 N N . SER A 1 92 ? 4.993 -12.161 -24.491 1.00 52.91 92 SER A N 1
ATOM 672 C CA . SER A 1 92 ? 6.316 -12.666 -24.114 1.00 52.91 92 SER A CA 1
ATOM 673 C C . SER A 1 92 ? 6.173 -13.764 -23.051 1.00 52.91 92 SER A C 1
ATOM 675 O O . SER A 1 92 ? 5.389 -13.640 -22.113 1.00 52.91 92 SER A O 1
ATOM 677 N N . GLN A 1 93 ? 6.901 -14.869 -23.219 1.00 48.56 93 GLN A N 1
ATOM 678 C CA . GLN A 1 93 ? 6.828 -16.049 -22.346 1.00 48.56 93 GLN A CA 1
ATOM 679 C C . GLN A 1 93 ? 7.544 -15.868 -20.988 1.00 48.56 93 GLN A C 1
ATOM 681 O O . GLN A 1 93 ? 7.698 -16.841 -20.250 1.00 48.56 93 GLN A O 1
ATOM 686 N N . GLU A 1 94 ? 7.990 -14.657 -20.627 1.00 48.16 94 GLU A N 1
ATOM 687 C CA . GLU A 1 94 ? 8.534 -14.399 -19.288 1.00 48.16 94 GLU A CA 1
ATOM 688 C C . GLU A 1 94 ? 7.386 -14.385 -18.270 1.00 48.16 94 GLU A C 1
ATOM 690 O O . GLU A 1 94 ? 6.588 -13.452 -18.209 1.00 48.16 94 GLU A O 1
ATOM 695 N N . ALA A 1 95 ? 7.301 -15.444 -17.463 1.00 45.66 95 ALA A N 1
ATOM 696 C CA . ALA A 1 95 ? 6.346 -15.577 -16.370 1.00 45.66 95 ALA A CA 1
ATOM 697 C C . ALA A 1 95 ? 6.676 -14.596 -15.227 1.00 45.66 95 ALA A C 1
ATOM 699 O O . ALA A 1 95 ? 7.249 -14.976 -14.209 1.00 45.66 95 ALA A O 1
ATOM 700 N N . SER A 1 96 ? 6.327 -13.321 -15.391 1.00 47.97 96 SER A N 1
ATOM 701 C CA . SER A 1 96 ? 6.165 -12.391 -14.270 1.00 47.97 96 SER A CA 1
ATOM 702 C C . SER A 1 96 ? 4.675 -12.236 -13.970 1.00 47.97 96 SER A C 1
ATOM 704 O O . SER A 1 96 ? 3.848 -12.416 -14.865 1.00 47.97 96 SER A O 1
ATOM 706 N N . PRO A 1 97 ? 4.286 -11.959 -12.720 1.00 54.50 97 PRO A N 1
ATOM 707 C CA . PRO A 1 97 ? 2.915 -11.590 -12.436 1.00 54.50 97 PRO A CA 1
ATOM 708 C C . PRO A 1 97 ? 2.588 -10.231 -13.069 1.00 54.50 97 PRO A C 1
ATOM 710 O O . PRO A 1 97 ? 3.222 -9.223 -12.775 1.00 54.50 97 PRO A O 1
ATOM 713 N N . GLY A 1 98 ? 1.569 -10.202 -13.919 1.00 69.19 98 GLY A N 1
ATOM 714 C CA . GLY A 1 98 ? 0.948 -8.987 -14.425 1.00 69.19 98 GLY A CA 1
ATOM 715 C C . GLY A 1 98 ? 0.293 -8.232 -13.282 1.00 69.19 98 GLY A C 1
ATOM 716 O O . GLY A 1 98 ? -0.797 -8.589 -12.838 1.00 69.19 98 GLY A O 1
ATOM 717 N N . GLY A 1 99 ? 1.014 -7.248 -12.763 1.00 86.06 99 GLY A N 1
ATOM 718 C CA . GLY A 1 99 ? 0.605 -6.436 -11.630 1.00 86.06 99 GLY A CA 1
ATOM 719 C C . GLY A 1 99 ? 1.795 -6.075 -10.751 1.00 86.06 99 GLY A C 1
ATOM 720 O O . GLY A 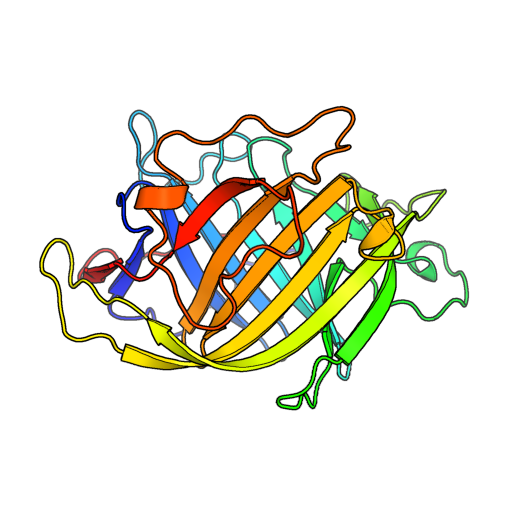1 99 ? 2.867 -6.672 -10.824 1.00 86.06 99 GLY A O 1
ATOM 721 N N . TRP A 1 100 ? 1.607 -5.084 -9.897 1.00 93.56 100 TRP A N 1
ATOM 722 C CA . TRP A 1 100 ? 2.585 -4.714 -8.893 1.00 93.56 100 TRP A CA 1
ATOM 723 C C . TRP A 1 100 ? 2.509 -5.682 -7.707 1.00 93.56 100 TRP A C 1
ATOM 725 O O . TRP A 1 100 ? 1.503 -5.736 -7.002 1.00 93.56 100 TRP A O 1
ATOM 735 N N . LEU A 1 101 ? 3.558 -6.489 -7.518 1.00 96.12 101 LEU A N 1
ATOM 736 C CA . LEU A 1 101 ? 3.620 -7.484 -6.449 1.00 96.12 101 LEU A CA 1
ATOM 737 C C . LEU A 1 101 ? 3.542 -6.837 -5.064 1.00 96.12 101 LEU A C 1
ATOM 739 O O . LEU A 1 101 ? 4.343 -5.966 -4.741 1.00 96.12 101 LEU A O 1
ATOM 743 N N . LEU A 1 102 ? 2.607 -7.324 -4.245 1.00 97.31 102 LEU A N 1
ATOM 744 C CA . LEU A 1 102 ? 2.545 -7.034 -2.815 1.00 97.31 102 LEU A CA 1
ATOM 745 C C . LEU A 1 102 ? 3.232 -8.162 -2.037 1.00 97.31 102 LEU A C 1
ATOM 747 O O . LEU A 1 102 ? 4.186 -7.953 -1.299 1.00 97.31 102 LEU A O 1
ATOM 751 N N . PHE A 1 103 ? 2.769 -9.399 -2.204 1.00 97.75 103 PHE A N 1
ATOM 752 C CA . PHE A 1 103 ? 3.341 -10.546 -1.498 1.00 97.75 103 PHE A CA 1
ATOM 753 C C . PHE A 1 103 ? 2.938 -11.869 -2.144 1.00 97.75 103 PHE A C 1
ATOM 755 O O . PHE A 1 103 ? 1.993 -11.936 -2.931 1.00 97.75 103 PHE A O 1
ATOM 762 N N . ARG A 1 104 ? 3.642 -12.941 -1.771 1.00 97.12 104 ARG A N 1
ATOM 763 C CA . ARG A 1 104 ? 3.358 -14.320 -2.189 1.00 97.12 104 ARG A CA 1
ATOM 764 C C . ARG A 1 104 ? 3.007 -15.190 -0.988 1.00 97.12 104 ARG A C 1
ATOM 766 O O . ARG A 1 104 ? 3.636 -15.090 0.066 1.00 97.12 104 ARG A O 1
ATOM 773 N N . LEU A 1 105 ? 2.012 -16.057 -1.163 1.00 95.88 105 LEU A N 1
ATOM 774 C CA . LEU A 1 105 ? 1.562 -17.023 -0.165 1.00 95.88 105 LEU A CA 1
ATOM 775 C C . LEU A 1 105 ? 2.131 -18.437 -0.420 1.00 95.88 105 LEU A C 1
ATOM 777 O O . LEU A 1 105 ? 2.348 -18.813 -1.567 1.00 95.88 105 LEU A O 1
ATOM 781 N N . PRO A 1 106 ? 2.314 -19.263 0.625 1.00 96.75 106 PRO A N 1
ATOM 782 C CA . PRO A 1 106 ? 2.261 -18.892 2.036 1.00 96.75 106 PRO A CA 1
ATOM 783 C C . PRO A 1 106 ? 3.442 -17.983 2.410 1.00 96.75 106 PRO A C 1
ATOM 785 O O . PRO A 1 106 ? 4.539 -18.127 1.882 1.00 96.75 106 PRO A O 1
ATOM 788 N N . ALA A 1 107 ? 3.215 -17.060 3.341 1.00 97.12 107 ALA A N 1
ATOM 789 C CA . ALA A 1 107 ? 4.265 -16.215 3.903 1.00 97.12 107 ALA A CA 1
ATOM 790 C C . ALA A 1 107 ? 4.565 -16.629 5.348 1.00 97.12 107 ALA A C 1
ATOM 792 O O . ALA A 1 107 ? 3.651 -17.003 6.091 1.00 97.12 107 ALA A O 1
ATOM 793 N N . GLY A 1 108 ? 5.838 -16.553 5.730 1.00 98.12 108 GLY A N 1
ATOM 794 C CA . GLY A 1 108 ? 6.332 -16.830 7.079 1.00 98.12 108 GLY A CA 1
ATOM 795 C C . GLY A 1 108 ? 6.694 -15.555 7.851 1.00 98.12 108 GLY A C 1
ATOM 796 O O . GLY A 1 108 ? 6.450 -14.454 7.356 1.00 98.12 108 GLY A O 1
ATOM 797 N N . PRO A 1 109 ? 7.250 -15.696 9.067 1.00 97.69 109 PRO A N 1
ATOM 798 C CA . PRO A 1 109 ? 7.728 -14.568 9.871 1.00 97.69 109 PRO A CA 1
ATOM 799 C C . PRO A 1 109 ? 9.035 -13.955 9.343 1.00 97.69 109 PRO A C 1
ATOM 801 O O . PRO A 1 109 ? 9.321 -12.784 9.601 1.00 97.69 109 PRO A O 1
ATOM 804 N N . ASP A 1 110 ? 9.816 -14.735 8.597 1.00 98.19 110 ASP A N 1
ATOM 805 C CA . ASP A 1 110 ? 11.033 -14.274 7.940 1.00 98.19 110 ASP A CA 1
ATOM 806 C C . ASP A 1 110 ? 10.706 -13.473 6.680 1.00 98.19 110 ASP A C 1
ATOM 808 O O . ASP A 1 110 ? 9.671 -13.680 6.038 1.00 98.19 110 ASP A O 1
ATOM 812 N N . TRP A 1 111 ? 11.606 -12.560 6.316 1.00 98.00 111 TRP A N 1
ATOM 813 C CA . TRP A 1 111 ? 11.503 -11.836 5.055 1.00 98.00 111 TRP A CA 1
ATOM 814 C C . TRP A 1 111 ? 11.662 -12.801 3.880 1.00 98.00 111 TRP A C 1
ATOM 816 O O . TRP A 1 111 ? 12.697 -13.444 3.724 1.00 98.00 111 TRP A O 1
ATOM 826 N N . ALA A 1 112 ? 10.635 -12.864 3.041 1.00 98.44 112 ALA A N 1
ATOM 827 C CA . ALA A 1 112 ? 10.717 -13.394 1.692 1.00 98.44 112 ALA A CA 1
ATOM 828 C C . ALA A 1 112 ? 10.837 -12.227 0.707 1.00 98.44 112 ALA A C 1
ATOM 830 O O . ALA A 1 112 ? 10.382 -11.122 1.000 1.00 98.44 112 ALA A O 1
ATOM 831 N N . GLU A 1 113 ? 11.426 -12.465 -0.461 1.00 97.81 113 GLU A N 1
ATOM 832 C CA . GLU A 1 113 ? 11.662 -11.419 -1.453 1.00 97.81 113 GLU A CA 1
ATOM 833 C C . GLU A 1 113 ? 11.520 -11.925 -2.888 1.00 97.81 113 GLU A C 1
ATOM 835 O O . GLU A 1 113 ? 11.658 -13.116 -3.177 1.00 97.81 113 GLU A O 1
ATOM 840 N N . ALA A 1 114 ? 11.223 -11.000 -3.795 1.00 96.12 114 ALA A N 1
ATOM 841 C CA . ALA A 1 114 ? 11.252 -11.221 -5.229 1.00 96.12 114 ALA A CA 1
ATOM 842 C C . ALA A 1 114 ? 11.483 -9.903 -5.972 1.00 96.12 114 ALA A C 1
ATOM 844 O O . ALA A 1 114 ? 10.915 -8.868 -5.624 1.00 96.12 114 ALA A O 1
ATOM 845 N N . THR A 1 115 ? 12.242 -9.975 -7.064 1.00 94.69 115 THR A N 1
ATOM 846 C CA . THR A 1 115 ? 12.312 -8.897 -8.053 1.00 94.69 115 THR A CA 1
ATOM 847 C C . THR A 1 115 ? 11.454 -9.271 -9.250 1.00 94.69 115 THR A C 1
ATOM 849 O O . THR A 1 115 ? 11.745 -10.234 -9.960 1.00 94.69 115 THR A O 1
ATOM 852 N N . THR A 1 116 ? 10.392 -8.506 -9.479 1.00 91.75 116 THR A N 1
ATOM 853 C CA . THR A 1 116 ? 9.558 -8.610 -10.681 1.00 91.75 116 THR A CA 1
ATOM 854 C C . THR A 1 116 ? 9.970 -7.556 -11.701 1.00 91.75 116 THR A C 1
ATOM 856 O O . THR A 1 116 ? 10.808 -6.693 -11.426 1.00 91.75 116 THR A O 1
ATOM 859 N N . ARG A 1 117 ? 9.412 -7.634 -12.908 1.00 91.06 117 ARG A N 1
ATOM 860 C CA . ARG A 1 117 ? 9.539 -6.569 -13.902 1.00 91.06 117 ARG A CA 1
ATOM 861 C C . ARG A 1 117 ? 8.152 -6.030 -14.174 1.00 91.06 117 ARG A C 1
ATOM 863 O O . ARG A 1 117 ? 7.277 -6.800 -14.548 1.00 91.06 117 ARG A O 1
ATOM 870 N N . LEU A 1 118 ? 7.965 -4.727 -14.017 1.00 91.00 118 LEU A N 1
ATOM 871 C CA . LEU A 1 118 ? 6.666 -4.105 -14.235 1.00 91.00 118 LEU A CA 1
ATOM 872 C C . LEU A 1 118 ? 6.797 -2.762 -14.936 1.00 91.00 118 LEU A C 1
ATOM 874 O O . LEU A 1 118 ? 7.873 -2.161 -14.986 1.00 91.00 118 LEU A O 1
ATOM 878 N N . GLN A 1 119 ? 5.695 -2.306 -15.513 1.00 91.62 119 GLN A N 1
ATOM 879 C CA . GLN A 1 119 ? 5.552 -0.937 -15.976 1.00 91.62 119 GLN A CA 1
ATOM 880 C C . GLN A 1 119 ? 4.081 -0.516 -15.949 1.00 91.62 119 GLN A C 1
ATOM 882 O O . GLN A 1 119 ? 3.184 -1.325 -16.190 1.00 91.62 119 GLN A O 1
ATOM 887 N N . ARG A 1 120 ? 3.847 0.766 -15.658 1.00 92.06 120 ARG A N 1
ATOM 888 C CA . ARG A 1 120 ? 2.512 1.369 -15.616 1.00 92.06 120 ARG A CA 1
ATOM 889 C C . ARG A 1 120 ? 2.075 1.911 -16.974 1.00 92.06 120 ARG A C 1
ATOM 891 O O . ARG A 1 120 ? 2.889 2.436 -17.736 1.00 92.06 120 ARG A O 1
ATOM 898 N N . THR A 1 121 ? 0.781 1.839 -17.263 1.00 91.31 121 THR A N 1
ATOM 899 C CA . THR A 1 121 ? 0.163 2.454 -18.450 1.00 91.31 121 THR A CA 1
ATOM 900 C C . THR A 1 121 ? -1.203 3.046 -18.126 1.00 91.31 121 THR A C 1
ATOM 902 O O . THR A 1 121 ? -1.793 2.733 -17.100 1.00 91.31 121 THR A O 1
ATOM 905 N N . ALA A 1 122 ? -1.723 3.889 -19.017 1.00 89.44 122 ALA A N 1
ATOM 906 C CA . ALA A 1 122 ? -3.032 4.519 -18.844 1.00 89.44 122 ALA A CA 1
ATOM 907 C C . ALA A 1 122 ? -4.223 3.610 -19.220 1.00 89.44 122 ALA A C 1
ATOM 909 O O . ALA A 1 122 ? -5.366 4.020 -19.052 1.00 89.44 122 ALA A O 1
ATOM 910 N N . ALA A 1 123 ? -3.985 2.411 -19.769 1.00 85.94 123 ALA A N 1
ATOM 911 C CA . ALA A 1 123 ? -5.048 1.545 -20.283 1.00 85.94 123 ALA A CA 1
ATOM 912 C C . ALA A 1 123 ? -4.735 0.049 -20.073 1.00 85.94 123 ALA A C 1
ATOM 914 O O . ALA A 1 123 ? -3.573 -0.353 -20.176 1.00 85.94 123 ALA A O 1
ATOM 915 N N . PRO A 1 124 ? -5.755 -0.792 -19.818 1.00 84.69 124 PRO A N 1
ATOM 916 C CA . PRO A 1 124 ? -5.561 -2.209 -19.500 1.00 84.69 124 PRO A CA 1
ATOM 917 C C . PRO A 1 124 ? -5.093 -3.057 -20.691 1.00 84.69 124 PRO A C 1
ATOM 919 O O . PRO A 1 124 ? -4.583 -4.152 -20.497 1.00 84.69 124 PRO A O 1
ATOM 922 N N . ASP A 1 125 ? -5.281 -2.585 -21.919 1.00 83.38 125 ASP A N 1
ATOM 923 C CA . ASP A 1 125 ? -4.937 -3.272 -23.168 1.00 83.38 125 ASP A CA 1
ATOM 924 C C . ASP A 1 125 ? -3.647 -2.740 -23.814 1.00 83.38 125 ASP A C 1
ATOM 926 O O . ASP A 1 125 ? -3.217 -3.222 -24.863 1.00 83.38 125 ASP A O 1
ATOM 930 N N . ARG A 1 126 ? -2.996 -1.752 -23.189 1.00 86.31 126 ARG A N 1
ATOM 931 C CA . ARG A 1 126 ? -1.784 -1.128 -23.716 1.00 86.31 126 ARG A CA 1
ATOM 932 C C . ARG A 1 126 ? -0.542 -1.708 -23.058 1.00 86.31 126 ARG A C 1
ATOM 934 O O . ARG A 1 126 ? -0.195 -1.337 -21.944 1.00 86.31 126 ARG A O 1
ATOM 941 N N . CYS A 1 127 ? 0.196 -2.525 -23.797 1.00 87.88 127 CYS A N 1
ATOM 942 C CA . CYS A 1 127 ? 1.412 -3.134 -23.273 1.00 87.88 127 CYS A CA 1
ATOM 943 C C . CYS A 1 127 ? 2.645 -2.230 -23.414 1.00 87.88 127 CYS A C 1
ATOM 945 O O . CYS A 1 127 ? 2.902 -1.689 -24.496 1.00 87.88 127 CYS A O 1
ATOM 947 N N . PRO A 1 128 ? 3.437 -2.063 -22.343 1.00 89.44 128 PRO A N 1
ATOM 948 C CA . PRO A 1 128 ? 4.712 -1.367 -22.396 1.00 89.44 128 PRO A CA 1
ATOM 949 C C . PRO A 1 128 ? 5.721 -2.014 -23.347 1.00 89.44 128 PRO A C 1
ATOM 951 O O . PRO A 1 128 ? 5.849 -3.234 -23.414 1.00 89.44 128 PRO A O 1
ATOM 954 N N . ALA A 1 129 ? 6.538 -1.183 -23.997 1.00 88.94 129 ALA A N 1
ATOM 955 C CA . ALA A 1 129 ? 7.702 -1.653 -24.753 1.00 88.94 129 ALA A CA 1
ATOM 956 C C . ALA A 1 129 ? 8.891 -2.037 -23.849 1.00 88.94 129 ALA A C 1
ATOM 958 O O . ALA A 1 129 ? 9.826 -2.698 -24.297 1.00 88.94 129 ALA A O 1
ATOM 959 N N . ARG A 1 130 ? 8.905 -1.567 -22.593 1.00 90.31 130 ARG A N 1
ATOM 960 C CA . ARG A 1 130 ? 9.984 -1.789 -21.621 1.00 90.31 130 ARG A CA 1
ATOM 961 C C . ARG A 1 130 ? 9.408 -1.942 -20.219 1.00 90.31 130 ARG A C 1
ATOM 963 O O . ARG A 1 130 ? 8.477 -1.226 -19.861 1.00 90.31 130 ARG A O 1
ATOM 970 N N . TYR A 1 131 ? 10.040 -2.810 -19.435 1.00 91.00 131 TYR A N 1
ATOM 971 C CA . TYR A 1 131 ? 9.696 -3.095 -18.044 1.00 91.00 131 TYR A CA 1
ATOM 972 C C . TYR A 1 131 ? 10.906 -2.843 -17.154 1.00 91.00 131 TYR A C 1
ATOM 974 O O . TYR A 1 131 ? 12.029 -3.227 -17.517 1.00 91.00 131 TYR A O 1
ATOM 982 N N . VAL A 1 132 ? 10.669 -2.215 -16.006 1.00 91.38 132 VAL A N 1
ATOM 983 C CA . VAL A 1 132 ? 11.703 -1.890 -15.021 1.00 91.38 132 VAL A CA 1
ATOM 984 C C . VAL A 1 132 ? 11.679 -2.897 -13.869 1.00 91.38 132 VAL A C 1
ATOM 986 O O . VAL A 1 132 ? 10.615 -3.445 -13.574 1.00 91.38 132 VAL A O 1
ATOM 989 N N . PRO A 1 133 ? 12.833 -3.191 -13.243 1.00 92.94 133 PRO A N 1
ATOM 990 C CA . PRO A 1 133 ? 12.873 -4.007 -12.039 1.00 92.94 133 PRO A CA 1
ATOM 991 C C . PRO A 1 133 ? 12.036 -3.402 -10.915 1.00 92.94 133 PRO A C 1
ATOM 993 O O . PRO A 1 133 ? 11.984 -2.184 -10.756 1.00 92.94 133 PRO A O 1
ATOM 996 N N . SER A 1 134 ? 11.429 -4.284 -10.136 1.00 92.44 134 SER A N 1
ATOM 997 C CA . SER A 1 134 ? 10.627 -3.969 -8.969 1.00 92.44 134 SER A CA 1
ATOM 998 C C . SER A 1 134 ? 10.923 -4.994 -7.882 1.00 92.44 134 SER A C 1
ATOM 1000 O O . SER A 1 134 ? 10.430 -6.126 -7.910 1.00 92.44 134 SER A O 1
ATOM 1002 N N . PHE A 1 135 ? 11.765 -4.604 -6.936 1.00 96.25 135 PHE A N 1
ATOM 1003 C CA . PHE A 1 135 ? 12.087 -5.412 -5.773 1.00 96.25 135 PHE A CA 1
ATOM 1004 C C . PHE A 1 135 ? 10.997 -5.271 -4.716 1.00 96.25 135 PHE A C 1
ATOM 1006 O O . PHE A 1 135 ? 10.626 -4.164 -4.330 1.00 96.25 135 PHE A O 1
ATOM 1013 N N . THR A 1 136 ? 10.480 -6.404 -4.254 1.00 98.06 136 THR A N 1
ATOM 1014 C CA . THR A 1 136 ? 9.482 -6.470 -3.190 1.00 98.06 136 THR A CA 1
ATOM 1015 C C . THR A 1 136 ? 9.924 -7.495 -2.158 1.00 98.06 136 THR A C 1
ATOM 1017 O O . THR A 1 136 ? 10.309 -8.605 -2.526 1.00 98.06 136 THR A O 1
ATOM 1020 N N . ARG A 1 137 ? 9.831 -7.159 -0.871 1.00 98.12 137 ARG A N 1
ATOM 1021 C CA . ARG A 1 137 ? 9.971 -8.125 0.224 1.00 98.12 137 ARG A CA 1
ATOM 1022 C C . ARG A 1 137 ? 8.768 -8.081 1.147 1.00 98.12 137 ARG A C 1
ATOM 1024 O O . ARG A 1 137 ? 8.154 -7.035 1.327 1.00 98.12 137 ARG A O 1
ATOM 1031 N N . TRP A 1 138 ? 8.421 -9.215 1.734 1.00 98.69 138 TRP A N 1
ATOM 1032 C CA . TRP A 1 138 ? 7.258 -9.340 2.602 1.00 98.69 138 TRP A CA 1
ATOM 1033 C C . TRP A 1 138 ? 7.497 -10.324 3.741 1.00 98.69 138 TRP A C 1
ATOM 1035 O O . TRP A 1 138 ? 8.344 -11.212 3.652 1.00 98.69 138 TRP A O 1
ATOM 1045 N N . ARG A 1 139 ? 6.725 -10.171 4.817 1.00 98.56 139 ARG A N 1
ATOM 1046 C CA . ARG A 1 139 ? 6.671 -11.121 5.934 1.00 98.56 139 ARG A CA 1
ATOM 1047 C C . ARG A 1 139 ? 5.363 -10.999 6.698 1.00 98.56 139 ARG A C 1
ATOM 1049 O O . ARG A 1 139 ? 4.723 -9.945 6.702 1.00 98.56 139 ARG A O 1
ATOM 1056 N N . ARG A 1 140 ? 5.003 -12.057 7.417 1.00 98.50 140 ARG A N 1
ATOM 1057 C CA . ARG A 1 140 ? 3.932 -12.027 8.413 1.00 98.50 140 ARG A CA 1
ATOM 1058 C C . ARG A 1 140 ? 4.461 -11.540 9.748 1.00 98.50 140 ARG A C 1
ATOM 1060 O O . ARG A 1 140 ? 5.553 -11.900 10.172 1.00 98.50 140 ARG A O 1
ATOM 1067 N N . VAL A 1 141 ? 3.658 -10.749 10.435 1.00 98.25 141 VAL A N 1
ATOM 1068 C CA . VAL A 1 141 ? 3.981 -10.231 11.760 1.00 98.25 141 VAL A CA 1
ATOM 1069 C C . VAL A 1 141 ? 2.696 -9.954 12.523 1.00 98.25 141 VAL A C 1
ATOM 1071 O O . VAL A 1 141 ? 1.675 -9.620 11.927 1.00 98.25 141 VAL A O 1
ATOM 1074 N N . THR A 1 142 ? 2.738 -10.074 13.842 1.00 98.31 142 THR A N 1
ATOM 1075 C CA . THR A 1 142 ? 1.650 -9.602 14.696 1.00 98.31 142 THR A CA 1
ATOM 1076 C C . THR A 1 142 ? 1.955 -8.176 15.137 1.00 98.31 142 THR A C 1
ATOM 1078 O O . THR A 1 142 ? 3.053 -7.901 15.619 1.00 98.31 142 THR A O 1
ATOM 1081 N N . VAL A 1 143 ? 0.991 -7.275 14.970 1.00 98.19 143 VAL A N 1
ATOM 1082 C CA . VAL A 1 143 ? 1.156 -5.840 15.221 1.00 98.19 143 VAL A CA 1
ATOM 1083 C C . VAL A 1 143 ? 0.082 -5.368 16.192 1.00 98.19 143 VAL A C 1
ATOM 1085 O O . VAL A 1 143 ? -1.088 -5.725 16.045 1.00 98.19 143 VAL A O 1
ATOM 1088 N N . ASP A 1 144 ? 0.483 -4.560 17.171 1.00 97.56 144 ASP A N 1
ATOM 1089 C CA . ASP A 1 144 ? -0.436 -3.803 18.018 1.00 97.56 144 ASP A CA 1
ATOM 1090 C C . ASP A 1 144 ? -0.650 -2.426 17.377 1.00 97.56 144 ASP A C 1
ATOM 1092 O O . ASP A 1 144 ? 0.260 -1.596 17.317 1.00 97.56 144 ASP A O 1
ATOM 1096 N N . TYR A 1 145 ? -1.844 -2.200 16.843 1.00 95.88 145 TYR A N 1
ATOM 1097 C CA . TYR A 1 145 ? -2.211 -0.958 16.173 1.00 95.88 145 TYR A CA 1
ATOM 1098 C C . TYR A 1 145 ? -2.948 -0.021 17.132 1.00 95.88 145 TYR A C 1
ATOM 1100 O O . TYR A 1 145 ? -3.828 -0.481 17.870 1.00 95.88 145 TYR A O 1
ATOM 1108 N N . PRO A 1 146 ? -2.675 1.296 17.100 1.00 94.44 146 PRO A N 1
ATOM 1109 C CA . PRO A 1 146 ? -3.502 2.253 17.826 1.00 94.44 146 PRO A CA 1
ATOM 1110 C C . PRO A 1 146 ? -4.936 2.192 17.289 1.00 94.44 146 PRO A C 1
ATOM 1112 O O . PRO A 1 146 ? -5.132 2.048 16.086 1.00 94.44 146 PRO A O 1
ATOM 1115 N N . TRP A 1 147 ? -5.931 2.311 18.165 1.00 92.94 147 TRP A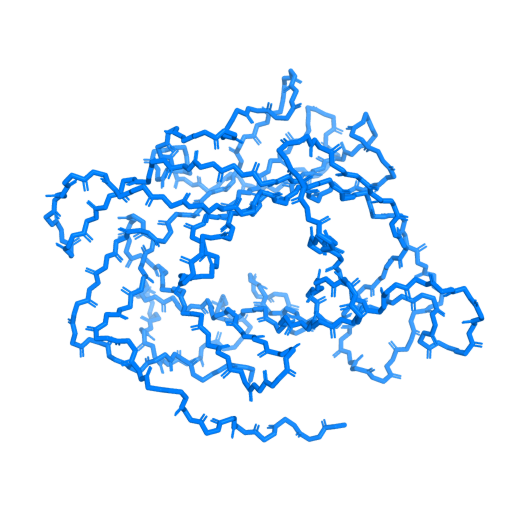 N 1
ATOM 1116 C CA . TRP A 1 147 ? -7.349 2.306 17.797 1.00 92.94 147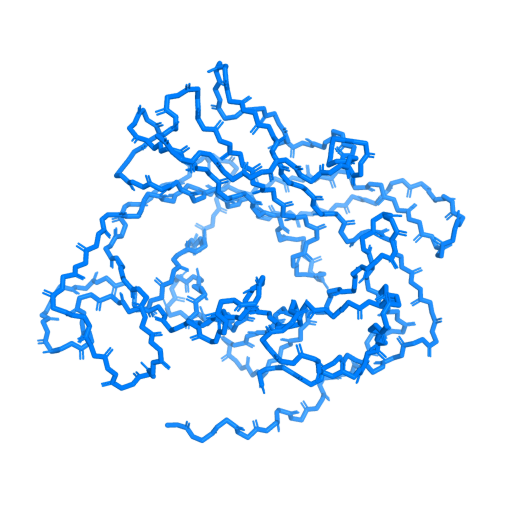 TRP A CA 1
ATOM 1117 C C . TRP A 1 147 ? -8.015 3.584 18.293 1.00 92.94 147 TRP A C 1
ATOM 1119 O O . TRP A 1 147 ? -7.875 3.946 19.465 1.00 92.94 147 TRP A O 1
ATOM 1129 N N . MET A 1 148 ? -8.810 4.225 17.436 1.00 92.44 148 MET A N 1
ATOM 1130 C CA . MET A 1 148 ? -9.716 5.302 17.845 1.00 92.44 148 MET A CA 1
ATOM 1131 C C . MET A 1 148 ? -11.144 5.013 17.381 1.00 92.44 148 MET A C 1
ATOM 1133 O O . MET A 1 148 ? -11.354 4.668 16.223 1.00 92.44 148 MET A O 1
ATOM 1137 N N . ASP A 1 149 ? -12.118 5.179 18.277 1.00 89.81 149 ASP A N 1
ATOM 1138 C CA . ASP A 1 149 ? -13.537 5.263 17.918 1.00 89.81 149 ASP A CA 1
ATOM 1139 C C . ASP A 1 149 ? -13.878 6.739 17.718 1.00 89.81 149 ASP A C 1
ATOM 1141 O O . ASP A 1 149 ? -13.968 7.500 18.682 1.00 89.81 149 ASP A O 1
ATOM 1145 N N . ASP A 1 150 ? -14.048 7.152 16.467 1.00 85.31 150 ASP A N 1
ATOM 1146 C CA . ASP A 1 150 ? -14.089 8.560 16.086 1.00 85.31 150 ASP A CA 1
ATOM 1147 C C . ASP A 1 150 ? -12.914 9.357 16.694 1.00 85.31 150 ASP A C 1
ATOM 1149 O O . ASP A 1 150 ? -11.782 9.149 16.271 1.00 85.31 150 ASP A O 1
ATOM 1153 N N . THR A 1 151 ? -13.128 10.262 17.652 1.00 84.00 151 THR A N 1
ATOM 1154 C CA . THR A 1 151 ? -12.049 11.016 18.324 1.00 84.00 151 THR A CA 1
ATOM 1155 C C . THR A 1 151 ? -11.584 10.378 19.635 1.00 84.00 151 THR A C 1
ATOM 1157 O O . THR A 1 151 ? -10.610 10.839 20.228 1.00 84.00 151 THR A O 1
ATOM 1160 N N . ALA A 1 152 ? -12.264 9.332 20.111 1.00 90.19 152 ALA A N 1
ATOM 1161 C CA . ALA A 1 152 ? -11.991 8.724 21.404 1.00 90.19 152 ALA A CA 1
ATOM 1162 C C . ALA A 1 152 ? -10.931 7.614 21.278 1.00 90.19 152 ALA A C 1
ATOM 1164 O O . ALA A 1 152 ? -11.174 6.613 20.592 1.00 90.19 152 ALA A O 1
ATOM 1165 N N . PRO A 1 153 ? -9.776 7.726 21.961 1.00 91.62 153 PRO A N 1
ATOM 1166 C CA . PRO A 1 153 ? -8.782 6.663 21.962 1.00 91.62 153 PRO A CA 1
ATOM 1167 C C . PRO A 1 153 ? -9.325 5.408 22.655 1.00 91.62 153 PRO A C 1
ATOM 1169 O O . PRO A 1 153 ? -10.073 5.474 23.636 1.00 91.62 153 PRO A O 1
ATOM 1172 N N . ARG A 1 154 ? -8.919 4.243 22.153 1.00 93.56 154 ARG A N 1
ATOM 1173 C CA . ARG A 1 154 ? -9.190 2.928 22.740 1.00 93.56 154 ARG A CA 1
ATOM 1174 C C . ARG A 1 154 ? -7.876 2.194 23.007 1.00 93.56 154 ARG A C 1
ATOM 1176 O O . ARG A 1 154 ? -6.836 2.592 22.480 1.00 93.56 154 ARG A O 1
ATOM 1183 N N . PRO A 1 155 ? -7.905 1.110 23.803 1.00 94.19 155 PRO A N 1
ATOM 1184 C CA . PRO A 1 155 ? -6.781 0.188 23.856 1.00 94.19 155 PRO A CA 1
ATOM 1185 C C . PRO A 1 155 ? -6.371 -0.256 22.440 1.00 94.19 155 PRO A C 1
ATOM 1187 O O . PRO A 1 155 ? -7.261 -0.493 21.616 1.00 94.19 155 PRO A O 1
ATOM 1190 N N . PRO A 1 156 ? -5.062 -0.374 22.149 1.00 94.69 156 PRO A N 1
ATOM 1191 C CA . PRO A 1 156 ? -4.586 -0.910 20.882 1.00 94.69 156 PRO A CA 1
ATOM 1192 C C . PRO A 1 156 ? -5.214 -2.266 20.563 1.00 94.69 156 PRO A C 1
ATOM 1194 O O . PRO A 1 156 ? -5.459 -3.074 21.464 1.00 94.69 156 PRO A O 1
ATOM 1197 N N . PHE A 1 157 ? -5.443 -2.531 19.280 1.00 94.06 157 PHE A N 1
ATOM 1198 C CA . PHE A 1 157 ? -5.892 -3.840 18.825 1.00 94.06 157 PHE A CA 1
ATOM 1199 C C . PHE A 1 157 ? -4.722 -4.623 18.244 1.00 94.06 157 PHE A C 1
ATOM 1201 O O . PHE A 1 157 ? -3.887 -4.081 17.519 1.00 94.06 157 PHE A O 1
ATOM 1208 N N . ARG A 1 158 ? -4.682 -5.918 18.544 1.00 96.94 158 ARG A N 1
ATOM 1209 C CA . ARG A 1 158 ? -3.653 -6.829 18.051 1.00 96.94 158 ARG A CA 1
ATOM 1210 C C . ARG A 1 158 ? -4.148 -7.545 16.802 1.00 96.94 158 ARG A C 1
ATOM 1212 O O . ARG A 1 158 ? -5.225 -8.139 16.834 1.00 96.94 158 ARG A O 1
ATOM 1219 N N . ALA A 1 159 ? -3.367 -7.520 15.726 1.00 97.12 159 ALA A N 1
ATOM 1220 C CA . ALA A 1 159 ? -3.721 -8.187 14.476 1.00 97.12 159 ALA A CA 1
ATOM 1221 C C . ALA A 1 159 ? -2.521 -8.864 13.808 1.00 97.12 159 ALA A C 1
ATOM 1223 O O . ALA A 1 159 ? -1.435 -8.288 13.690 1.00 97.12 159 ALA A O 1
ATOM 1224 N N . ASP A 1 160 ? -2.755 -10.071 13.296 1.00 98.25 160 ASP A N 1
ATOM 1225 C CA . ASP A 1 160 ? -1.859 -10.699 12.332 1.00 98.25 160 ASP A CA 1
ATOM 1226 C C . ASP A 1 160 ? -1.906 -9.921 11.022 1.00 98.25 160 ASP A C 1
ATOM 1228 O O . ASP A 1 160 ? -2.975 -9.627 10.483 1.00 98.25 160 ASP A O 1
ATOM 1232 N N . SER A 1 161 ? -0.728 -9.574 10.524 1.00 98.44 161 SER A N 1
ATOM 1233 C CA . SER A 1 161 ? -0.569 -8.658 9.408 1.00 98.44 161 SER A CA 1
ATOM 1234 C C . SER A 1 161 ? 0.492 -9.148 8.437 1.00 98.44 161 SER A C 1
ATOM 1236 O O . SER A 1 161 ? 1.460 -9.805 8.823 1.00 98.44 161 SER A O 1
ATOM 1238 N N . MET A 1 162 ? 0.317 -8.808 7.165 1.00 98.56 162 MET A N 1
ATOM 1239 C CA . MET A 1 162 ? 1.385 -8.873 6.175 1.00 98.56 162 MET A CA 1
ATOM 1240 C C . MET A 1 162 ? 2.038 -7.500 6.074 1.00 98.56 162 MET A C 1
ATOM 1242 O O . MET A 1 162 ? 1.343 -6.526 5.778 1.00 98.56 162 MET A O 1
ATOM 1246 N N . ILE A 1 163 ? 3.351 -7.428 6.282 1.00 98.50 163 ILE A N 1
ATOM 1247 C CA . ILE A 1 163 ? 4.142 -6.279 5.838 1.00 98.50 163 ILE A CA 1
ATOM 1248 C C . ILE A 1 163 ? 4.636 -6.581 4.433 1.00 98.50 163 ILE A C 1
ATOM 1250 O O . ILE A 1 163 ? 5.197 -7.650 4.200 1.00 98.50 163 ILE A O 1
ATOM 1254 N N . SER A 1 164 ? 4.443 -5.632 3.527 1.00 98.56 164 SER A N 1
ATOM 1255 C CA . SER A 1 164 ? 4.981 -5.641 2.170 1.00 98.56 164 SER A CA 1
ATOM 1256 C C . SER A 1 164 ? 5.787 -4.370 1.967 1.00 98.56 164 SER A C 1
ATOM 1258 O O . SER A 1 164 ? 5.295 -3.283 2.246 1.00 98.56 164 SER A O 1
ATOM 1260 N N . GLU A 1 165 ? 7.004 -4.495 1.467 1.00 98.50 165 GLU A N 1
ATOM 1261 C CA . GLU A 1 165 ? 7.889 -3.389 1.136 1.00 98.50 165 GLU A CA 1
ATOM 1262 C C . GLU A 1 165 ? 8.248 -3.457 -0.336 1.00 98.50 165 GLU A C 1
ATOM 1264 O O . GLU A 1 165 ? 8.807 -4.456 -0.787 1.00 98.50 165 GLU A O 1
ATOM 1269 N N . HIS A 1 166 ? 7.953 -2.388 -1.063 1.00 96.88 166 HIS A N 1
ATOM 1270 C CA . HIS A 1 166 ? 8.259 -2.256 -2.472 1.00 96.88 166 HIS A CA 1
A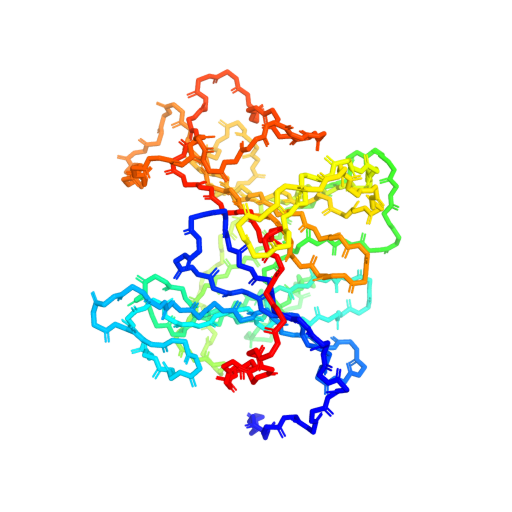TOM 1271 C C . HIS A 1 166 ? 9.251 -1.132 -2.726 1.00 96.88 166 HIS A C 1
ATOM 1273 O O . HIS A 1 166 ? 8.983 0.034 -2.446 1.00 96.88 166 HIS A O 1
ATOM 1279 N N . PHE A 1 167 ? 10.370 -1.483 -3.335 1.00 95.56 167 PHE A N 1
ATOM 1280 C CA . PHE A 1 167 ? 11.459 -0.566 -3.598 1.00 95.56 167 PHE A CA 1
ATOM 1281 C C . PHE A 1 167 ? 11.462 -0.137 -5.064 1.00 95.56 167 PHE A C 1
ATOM 1283 O O . PHE A 1 167 ? 11.333 -0.970 -5.968 1.00 95.56 167 PHE A O 1
ATOM 1290 N N . GLY A 1 168 ? 11.674 1.161 -5.289 1.00 92.06 168 GLY A N 1
ATOM 1291 C CA . GLY A 1 168 ? 11.882 1.753 -6.607 1.00 92.06 168 GLY A CA 1
ATOM 1292 C C . GLY A 1 168 ? 13.211 1.311 -7.216 1.00 92.06 168 GLY A C 1
ATOM 1293 O O . GLY A 1 168 ? 14.186 2.053 -7.206 1.00 92.06 168 GLY A O 1
ATOM 1294 N N . GLY A 1 169 ? 13.285 0.077 -7.715 1.00 91.50 169 GLY A N 1
ATOM 1295 C CA . GLY A 1 169 ? 14.512 -0.472 -8.281 1.00 91.50 169 GLY A CA 1
ATOM 1296 C C . GLY A 1 169 ? 14.632 -1.984 -8.147 1.00 91.50 169 GLY A C 1
ATOM 1297 O O . GLY A 1 169 ? 13.656 -2.710 -7.968 1.00 91.50 169 GLY A O 1
ATOM 1298 N N . ARG A 1 170 ? 15.867 -2.474 -8.290 1.00 94.19 170 ARG A N 1
ATOM 1299 C CA . ARG A 1 170 ? 16.171 -3.914 -8.330 1.00 94.19 170 ARG A CA 1
ATOM 1300 C C . ARG A 1 170 ? 16.520 -4.510 -6.961 1.00 94.19 170 ARG A C 1
ATOM 1302 O O . ARG A 1 170 ? 16.492 -5.731 -6.833 1.00 94.19 170 ARG A O 1
ATOM 1309 N N . ASP A 1 171 ? 16.885 -3.662 -6.002 1.00 94.12 171 ASP A N 1
ATOM 1310 C CA . ASP A 1 171 ? 17.335 -4.002 -4.653 1.00 94.12 171 ASP A CA 1
ATOM 1311 C C . ASP A 1 171 ? 17.236 -2.769 -3.735 1.00 94.12 171 ASP A C 1
ATOM 1313 O O . ASP A 1 171 ? 17.016 -1.654 -4.205 1.00 94.12 171 ASP A O 1
ATOM 1317 N N . ILE A 1 172 ? 17.419 -2.971 -2.428 1.00 93.00 172 ILE A N 1
ATOM 1318 C CA . ILE A 1 172 ? 17.341 -1.915 -1.401 1.00 93.00 172 ILE A CA 1
ATOM 1319 C C . ILE A 1 172 ? 18.471 -0.885 -1.544 1.00 93.00 172 ILE A C 1
ATOM 1321 O O . ILE A 1 172 ? 18.265 0.298 -1.293 1.00 93.00 172 ILE A O 1
ATOM 1325 N N . MET A 1 173 ? 19.671 -1.329 -1.931 1.00 91.62 173 MET A N 1
ATOM 1326 C CA . MET A 1 173 ? 20.877 -0.490 -1.964 1.00 91.62 173 MET A CA 1
ATOM 1327 C C . MET A 1 173 ? 20.822 0.580 -3.054 1.00 91.62 173 MET A C 1
ATOM 1329 O O . MET A 1 173 ? 21.436 1.636 -2.918 1.00 91.62 173 MET A O 1
ATOM 1333 N N . THR A 1 174 ? 20.128 0.281 -4.148 1.00 92.19 174 THR A N 1
ATOM 1334 C CA . THR A 1 174 ? 20.005 1.148 -5.323 1.00 92.19 174 THR A CA 1
ATOM 1335 C C . THR A 1 174 ? 18.631 1.795 -5.454 1.00 92.19 174 THR A C 1
ATOM 1337 O O . THR A 1 174 ? 18.429 2.569 -6.388 1.00 92.19 174 THR A O 1
ATOM 1340 N N . ALA A 1 175 ? 17.703 1.491 -4.545 1.00 94.19 175 ALA A N 1
ATOM 1341 C CA . ALA A 1 175 ? 16.379 2.090 -4.526 1.00 94.19 175 ALA A CA 1
ATOM 1342 C C . ALA A 1 175 ? 16.446 3.571 -4.150 1.00 94.19 175 ALA A C 1
ATOM 1344 O O . ALA A 1 175 ? 17.140 3.947 -3.207 1.00 94.19 175 ALA A O 1
ATOM 1345 N N . ASP A 1 176 ? 15.697 4.400 -4.870 1.00 94.44 176 ASP A N 1
ATOM 1346 C CA . ASP A 1 176 ? 15.533 5.822 -4.561 1.00 94.44 176 ASP A CA 1
ATOM 1347 C C . ASP A 1 176 ? 14.352 6.081 -3.611 1.00 94.44 176 ASP A C 1
ATOM 1349 O O . ASP A 1 176 ? 14.372 7.054 -2.863 1.00 94.44 176 ASP A O 1
ATOM 1353 N N . HIS A 1 177 ? 13.360 5.190 -3.584 1.00 95.81 177 HIS A N 1
ATOM 1354 C CA . HIS A 1 177 ? 12.224 5.245 -2.667 1.00 95.81 177 HIS A CA 1
ATOM 1355 C C . HIS A 1 177 ? 11.706 3.850 -2.286 1.00 95.81 177 HIS A C 1
ATOM 1357 O O . HIS A 1 177 ? 12.035 2.834 -2.908 1.00 95.81 177 HIS A O 1
ATOM 1363 N N . LEU A 1 178 ? 10.871 3.820 -1.248 1.00 96.69 178 LEU A N 1
ATOM 1364 C CA . LEU A 1 178 ? 10.149 2.655 -0.752 1.00 96.69 178 LEU A CA 1
ATOM 1365 C C . LEU A 1 178 ? 8.693 3.041 -0.511 1.00 96.69 178 LEU A C 1
ATOM 1367 O O . LEU A 1 178 ? 8.411 4.059 0.120 1.00 96.69 178 LEU A O 1
ATOM 1371 N N . GLU A 1 179 ? 7.794 2.150 -0.905 1.00 96.88 179 GLU A N 1
ATOM 1372 C CA . GLU A 1 179 ? 6.428 2.108 -0.402 1.00 96.88 179 GLU A CA 1
ATOM 1373 C C . GLU A 1 179 ? 6.221 0.877 0.479 1.00 96.88 179 GLU A C 1
ATOM 1375 O O . GLU A 1 179 ? 6.473 -0.257 0.060 1.00 96.88 179 GLU A O 1
ATOM 1380 N N . ARG A 1 180 ? 5.774 1.091 1.718 1.00 98.19 180 ARG A N 1
ATOM 1381 C CA . ARG A 1 180 ? 5.542 0.018 2.690 1.00 98.19 180 ARG A CA 1
ATOM 1382 C C . ARG A 1 180 ? 4.075 -0.049 3.077 1.00 98.19 180 ARG A C 1
ATOM 1384 O O . ARG A 1 180 ? 3.456 0.956 3.407 1.00 98.19 180 ARG A O 1
ATOM 1391 N N . PHE A 1 181 ? 3.543 -1.261 3.096 1.00 98.19 181 PHE A N 1
ATOM 1392 C CA . PHE A 1 181 ? 2.138 -1.561 3.325 1.00 98.19 181 PHE A CA 1
ATOM 1393 C C . PHE A 1 181 ? 1.989 -2.511 4.507 1.00 98.19 181 PHE A C 1
ATOM 1395 O O . PHE A 1 181 ? 2.740 -3.482 4.626 1.00 98.19 181 PHE A O 1
ATOM 1402 N N . TRP A 1 182 ? 0.961 -2.290 5.324 1.00 98.31 182 TRP A N 1
ATOM 1403 C CA . TRP A 1 182 ? 0.484 -3.271 6.293 1.00 98.31 182 TRP A CA 1
ATOM 1404 C C . TRP A 1 182 ? -0.931 -3.695 5.943 1.00 98.31 182 TRP A C 1
ATOM 1406 O O . TRP A 1 182 ? -1.852 -2.874 5.956 1.00 98.31 182 TRP A O 1
ATOM 1416 N N . PHE A 1 183 ? -1.108 -4.990 5.708 1.00 97.62 183 PHE A N 1
ATOM 1417 C CA . PHE A 1 183 ? -2.411 -5.610 5.505 1.00 97.62 183 PHE A CA 1
ATOM 1418 C C . PHE A 1 183 ? -2.790 -6.411 6.747 1.00 97.62 183 PHE A C 1
ATOM 1420 O O . PHE A 1 183 ? -2.271 -7.509 6.948 1.00 97.62 183 PHE A O 1
ATOM 1427 N N . ALA A 1 184 ? -3.679 -5.867 7.574 1.00 96.75 184 ALA A N 1
ATOM 1428 C CA . ALA A 1 184 ? -4.177 -6.541 8.765 1.00 96.75 184 ALA A CA 1
ATOM 1429 C C . ALA A 1 184 ? -5.296 -7.524 8.400 1.00 96.75 184 ALA A C 1
ATOM 1431 O O . ALA A 1 184 ? -6.207 -7.216 7.618 1.00 96.75 184 ALA A O 1
ATOM 1432 N N . GLN A 1 185 ? -5.240 -8.720 8.983 1.00 93.31 185 GLN A N 1
ATOM 1433 C CA . GLN A 1 185 ? -6.234 -9.760 8.755 1.00 93.31 185 GLN A CA 1
ATOM 1434 C C . GLN A 1 185 ? -7.644 -9.250 9.085 1.00 93.31 185 GLN A C 1
ATOM 1436 O O . GLN A 1 185 ? -7.898 -8.711 10.159 1.00 93.31 185 GLN A O 1
ATOM 1441 N N . GLY A 1 186 ? -8.568 -9.417 8.137 1.00 89.12 186 GLY A N 1
ATOM 1442 C CA . GLY A 1 186 ? -9.961 -8.977 8.267 1.00 89.12 186 GLY A CA 1
ATOM 1443 C C . GLY A 1 186 ? -10.202 -7.480 8.033 1.00 89.12 186 GLY A C 1
ATOM 1444 O O . GLY A 1 186 ? -11.356 -7.092 7.887 1.00 89.12 186 GLY A O 1
ATOM 1445 N N . LEU A 1 187 ? -9.154 -6.652 7.946 1.00 91.12 187 LEU A N 1
ATOM 1446 C CA . LEU A 1 187 ? -9.271 -5.200 7.741 1.00 91.12 187 LEU A CA 1
ATOM 1447 C C . LEU A 1 187 ? -8.691 -4.722 6.402 1.00 91.12 187 LEU A C 1
ATOM 1449 O O . LEU A 1 187 ? -8.945 -3.585 6.000 1.00 91.12 187 LEU A O 1
ATOM 1453 N N . GLY A 1 188 ? -7.903 -5.555 5.718 1.00 94.00 188 GLY A N 1
ATOM 1454 C CA . GLY A 1 188 ? -7.169 -5.145 4.522 1.00 94.00 188 GLY A CA 1
ATOM 1455 C C . GLY A 1 188 ? -6.035 -4.185 4.879 1.00 94.00 188 GLY A C 1
ATOM 1456 O O . GLY A 1 188 ? -5.415 -4.315 5.934 1.00 94.00 188 GLY A O 1
ATOM 1457 N N . MET A 1 189 ? -5.743 -3.222 4.009 1.00 96.12 189 MET A N 1
ATOM 1458 C CA . MET A 1 189 ? -4.669 -2.260 4.253 1.00 96.12 189 MET A CA 1
ATOM 1459 C C . MET A 1 189 ? -5.020 -1.300 5.399 1.00 96.12 189 MET A C 1
ATOM 1461 O O . MET A 1 189 ? -6.072 -0.662 5.381 1.00 96.12 189 MET A O 1
ATOM 1465 N N . VAL A 1 190 ? -4.148 -1.194 6.400 1.00 96.31 190 VAL A N 1
ATOM 1466 C CA . VAL A 1 190 ? -4.343 -0.329 7.584 1.00 96.31 190 VAL A CA 1
ATOM 1467 C C . VAL A 1 190 ? -3.222 0.684 7.783 1.00 96.31 190 VAL A C 1
ATOM 1469 O O . VAL A 1 190 ? -3.389 1.626 8.550 1.00 96.31 190 VAL A O 1
ATOM 1472 N N . ARG A 1 191 ? -2.099 0.530 7.077 1.00 96.81 191 ARG A N 1
ATOM 1473 C CA . ARG A 1 191 ? -1.018 1.516 7.044 1.00 96.81 191 ARG A CA 1
ATOM 1474 C C . ARG A 1 191 ? -0.327 1.495 5.690 1.00 96.81 191 ARG A C 1
ATOM 1476 O O . ARG A 1 191 ? -0.099 0.415 5.141 1.00 96.81 191 ARG A O 1
ATOM 1483 N N . TRP A 1 192 ? 0.018 2.677 5.204 1.00 96.25 192 TRP A N 1
ATOM 1484 C CA . TRP A 1 192 ? 0.895 2.897 4.066 1.00 96.25 192 TRP A CA 1
ATOM 1485 C C . TRP A 1 192 ? 1.942 3.948 4.427 1.00 96.25 192 TRP A C 1
ATOM 1487 O O . TRP A 1 192 ? 1.633 4.929 5.104 1.00 96.25 192 TRP A O 1
ATOM 1497 N N . GLU A 1 193 ? 3.170 3.738 3.977 1.00 96.62 193 GLU A N 1
ATOM 1498 C CA . GLU A 1 193 ? 4.288 4.656 4.150 1.00 96.62 193 GLU A CA 1
ATOM 1499 C C . GLU A 1 193 ? 5.008 4.876 2.833 1.00 96.62 193 GLU A C 1
ATOM 1501 O O . GLU A 1 193 ? 5.247 3.920 2.093 1.00 96.62 193 GLU A O 1
ATOM 1506 N N . ARG A 1 194 ? 5.466 6.110 2.630 1.00 96.19 194 ARG A N 1
ATOM 1507 C CA . ARG A 1 194 ? 6.474 6.459 1.641 1.00 96.19 194 ARG A CA 1
ATOM 1508 C C . ARG A 1 194 ? 7.759 6.877 2.334 1.00 96.19 194 ARG A C 1
ATOM 1510 O O . ARG A 1 194 ? 7.759 7.776 3.176 1.00 96.19 194 ARG A O 1
ATOM 1517 N N . TRP A 1 195 ? 8.854 6.261 1.915 1.00 96.75 195 TRP A N 1
ATOM 1518 C CA . TRP A 1 195 ? 10.195 6.628 2.337 1.00 96.75 195 TRP A CA 1
ATOM 1519 C C . TRP A 1 195 ? 11.044 7.028 1.138 1.00 96.75 195 TRP A C 1
ATOM 1521 O O . TRP A 1 195 ? 10.982 6.388 0.091 1.00 96.75 195 TRP A O 1
ATOM 1531 N N . GLU A 1 196 ? 11.874 8.047 1.321 1.00 96.81 196 GLU A N 1
ATOM 1532 C CA . GLU A 1 196 ? 12.881 8.474 0.349 1.00 96.81 196 GLU A CA 1
ATOM 1533 C C . GLU A 1 196 ? 14.269 8.051 0.821 1.00 96.81 196 GLU A C 1
ATOM 1535 O O . GLU A 1 196 ? 14.614 8.199 2.000 1.00 96.81 196 GLU A O 1
ATOM 1540 N N . ALA A 1 197 ? 15.068 7.530 -0.104 1.00 96.06 197 ALA A N 1
ATOM 1541 C CA . ALA A 1 197 ? 16.459 7.205 0.147 1.00 96.06 197 ALA A CA 1
ATOM 1542 C C . ALA A 1 197 ? 17.299 8.494 0.257 1.00 96.06 197 ALA A C 1
ATOM 1544 O O . ALA A 1 197 ? 16.984 9.505 -0.377 1.00 96.06 197 ALA A O 1
ATOM 1545 N N . PRO A 1 198 ? 18.420 8.482 1.000 1.00 92.31 198 PRO A N 1
ATOM 1546 C CA . PRO A 1 198 ? 19.273 9.665 1.161 1.00 92.31 198 PRO A CA 1
ATOM 1547 C C . PRO A 1 198 ? 19.881 10.176 -0.158 1.00 92.31 198 PRO A C 1
ATOM 1549 O O . PRO A 1 198 ? 20.320 11.320 -0.240 1.00 92.31 198 PRO A O 1
ATOM 1552 N N . ASN A 1 199 ? 19.930 9.330 -1.186 1.00 87.81 199 ASN A N 1
ATOM 1553 C CA . ASN A 1 199 ? 20.440 9.619 -2.525 1.00 87.81 199 ASN A CA 1
ATOM 1554 C C . ASN A 1 199 ? 19.325 9.788 -3.575 1.00 87.81 199 ASN A C 1
ATOM 1556 O O . ASN A 1 199 ? 19.624 9.754 -4.771 1.00 87.81 199 ASN A O 1
ATOM 1560 N N . ALA A 1 200 ? 18.064 9.941 -3.160 1.00 90.38 200 ALA A N 1
ATOM 1561 C CA . ALA A 1 200 ? 16.956 10.172 -4.079 1.00 90.38 200 ALA A CA 1
ATOM 1562 C C . ALA A 1 200 ? 17.224 11.418 -4.944 1.00 90.38 200 ALA A C 1
ATOM 1564 O O . ALA A 1 200 ? 17.462 12.512 -4.434 1.00 90.38 200 ALA A O 1
ATOM 1565 N N . VAL A 1 201 ? 17.191 11.254 -6.272 1.00 87.50 201 VAL A N 1
ATOM 1566 C CA . VAL A 1 201 ? 17.471 12.349 -7.224 1.00 87.50 201 VAL A CA 1
ATOM 1567 C C . VAL A 1 201 ? 16.335 13.379 -7.246 1.00 87.50 201 VAL A C 1
ATOM 1569 O O . VAL A 1 201 ? 16.580 14.569 -7.428 1.00 87.50 201 VAL A O 1
ATOM 1572 N N . SER A 1 202 ? 15.093 12.929 -7.061 1.00 86.94 202 SER A N 1
ATOM 1573 C CA . SER A 1 202 ? 13.895 13.771 -7.020 1.00 86.94 202 SER A CA 1
ATOM 1574 C C . SER A 1 202 ? 12.955 13.252 -5.928 1.00 86.94 202 SER A C 1
ATOM 1576 O O . SER A 1 202 ? 11.961 12.601 -6.260 1.00 86.94 202 SER A O 1
ATOM 1578 N N . PRO A 1 203 ? 13.274 13.486 -4.641 1.00 88.38 203 PRO A N 1
ATOM 1579 C CA . PRO A 1 203 ? 12.449 12.994 -3.546 1.00 88.38 203 PRO A CA 1
ATOM 1580 C C . PRO A 1 203 ? 11.048 13.604 -3.619 1.00 88.38 203 PRO A C 1
ATOM 1582 O O . PRO A 1 203 ? 10.886 14.777 -3.974 1.00 88.38 203 PRO A O 1
ATOM 1585 N N . ALA A 1 204 ? 10.028 12.824 -3.266 1.00 86.69 204 ALA A N 1
ATOM 1586 C CA . ALA A 1 204 ? 8.690 13.369 -3.103 1.00 86.69 204 ALA A CA 1
ATOM 1587 C C . ALA A 1 204 ? 8.671 14.393 -1.955 1.00 86.69 204 ALA A C 1
ATOM 1589 O O . ALA A 1 204 ? 9.389 14.228 -0.962 1.00 86.69 204 ALA A O 1
ATOM 1590 N N . PRO A 1 205 ? 7.847 15.451 -2.060 1.00 87.25 205 PRO A N 1
ATOM 1591 C CA . PRO A 1 205 ? 7.696 16.403 -0.972 1.00 87.25 205 PRO A CA 1
ATOM 1592 C C . PRO A 1 205 ? 7.132 15.706 0.268 1.00 87.25 205 PRO A C 1
ATOM 1594 O O . PRO A 1 205 ? 6.189 14.919 0.172 1.00 87.25 205 PRO A O 1
ATOM 1597 N N . SER A 1 206 ? 7.679 16.031 1.439 1.00 88.06 206 SER A N 1
ATOM 1598 C CA . SER A 1 206 ? 7.146 15.518 2.699 1.00 88.06 206 SER A CA 1
ATOM 1599 C C . SER A 1 206 ? 5.753 16.082 2.972 1.00 88.06 206 SER A C 1
ATOM 1601 O O . SER A 1 206 ? 5.553 17.300 2.947 1.00 88.06 206 SER A O 1
ATOM 1603 N N . ARG A 1 207 ? 4.798 15.208 3.298 1.00 87.50 207 ARG A N 1
ATOM 1604 C CA . ARG A 1 207 ? 3.493 15.605 3.819 1.00 87.50 207 ARG A CA 1
ATOM 1605 C C . ARG A 1 207 ? 3.673 16.178 5.232 1.00 87.50 207 ARG A C 1
ATOM 1607 O O . ARG A 1 207 ? 4.256 15.508 6.090 1.00 87.50 207 ARG A O 1
ATOM 1614 N N . PRO A 1 208 ? 3.176 17.395 5.514 1.00 84.56 208 PRO A N 1
ATOM 1615 C CA . PRO A 1 208 ? 3.202 17.943 6.864 1.00 84.56 208 PRO A CA 1
ATOM 1616 C C . PRO A 1 208 ? 2.515 16.998 7.857 1.00 84.56 208 PRO A C 1
ATOM 1618 O O . PRO A 1 208 ? 1.407 16.527 7.608 1.00 84.56 208 PRO A O 1
ATOM 1621 N N . GLY A 1 209 ? 3.168 16.720 8.984 1.00 83.50 209 GLY A N 1
ATOM 1622 C CA . GLY A 1 209 ? 2.602 15.856 10.018 1.00 83.50 209 GLY A CA 1
ATOM 1623 C C . GLY A 1 209 ? 2.716 14.348 9.747 1.00 83.50 209 GLY A C 1
ATOM 1624 O O . GLY A 1 209 ? 2.090 13.572 10.465 1.00 83.50 209 GLY A O 1
ATOM 1625 N N . ALA A 1 210 ? 3.437 13.904 8.706 1.00 83.88 210 ALA A N 1
ATOM 1626 C CA . ALA A 1 210 ? 3.498 12.486 8.331 1.00 83.88 210 ALA A CA 1
ATOM 1627 C C . ALA A 1 210 ? 3.982 11.575 9.475 1.00 83.88 210 ALA A C 1
ATOM 1629 O O . ALA A 1 210 ? 3.411 10.508 9.695 1.00 83.88 210 ALA A O 1
ATOM 1630 N N . ALA A 1 211 ? 5.004 11.998 10.224 1.00 81.62 211 ALA A N 1
ATOM 1631 C CA . ALA A 1 211 ? 5.542 11.220 11.339 1.00 81.62 211 ALA A CA 1
ATOM 1632 C C . ALA A 1 211 ? 4.571 11.192 12.532 1.00 81.62 211 ALA A C 1
ATOM 1634 O O . ALA A 1 211 ? 4.355 10.152 13.150 1.00 81.62 211 ALA A O 1
ATOM 1635 N N . GLU A 1 212 ? 3.935 12.324 12.825 1.00 84.44 212 GLU A N 1
ATOM 1636 C CA . GLU A 1 212 ? 2.966 12.492 13.906 1.00 84.44 212 GLU A CA 1
ATOM 1637 C C . GLU A 1 212 ? 1.687 11.679 13.658 1.00 84.44 212 GLU A C 1
ATOM 1639 O O . GLU A 1 212 ? 1.078 11.164 14.596 1.00 84.44 212 GLU A O 1
ATOM 1644 N N . GLN A 1 213 ? 1.300 11.520 12.390 1.00 84.25 213 GLN A N 1
ATOM 1645 C CA . GLN A 1 213 ? 0.132 10.745 11.968 1.00 84.25 213 GLN A CA 1
ATOM 1646 C C . GLN A 1 213 ? 0.390 9.236 11.874 1.00 84.25 213 GLN A C 1
ATOM 1648 O O . GLN A 1 213 ? -0.525 8.480 11.538 1.00 84.25 213 GLN A O 1
ATOM 1653 N N . CYS A 1 214 ? 1.603 8.781 12.195 1.00 86.94 214 CYS A N 1
ATOM 1654 C CA . CYS A 1 214 ? 1.969 7.375 12.143 1.00 86.94 214 CYS A CA 1
ATOM 1655 C C . CYS A 1 214 ? 2.808 6.943 13.345 1.00 86.94 214 CYS A C 1
ATOM 1657 O O . CYS A 1 214 ? 4.028 6.783 13.238 1.00 86.94 214 CYS A O 1
ATOM 1659 N N . PRO A 1 215 ? 2.141 6.662 14.480 1.00 89.88 215 PRO A N 1
ATOM 1660 C CA . PRO A 1 215 ? 2.775 6.088 15.656 1.00 89.88 215 PRO A CA 1
ATOM 1661 C C . PRO A 1 215 ? 3.639 4.882 15.295 1.00 89.88 215 PRO A C 1
ATOM 1663 O O . PRO A 1 215 ? 3.301 4.110 14.393 1.00 89.88 215 PRO A O 1
ATOM 1666 N N . LEU A 1 216 ? 4.751 4.696 16.001 1.00 91.44 216 LEU A N 1
ATOM 1667 C CA . LEU A 1 216 ? 5.618 3.547 15.773 1.00 91.44 216 LEU A CA 1
ATOM 1668 C C . LEU A 1 216 ? 4.849 2.244 16.049 1.00 91.44 216 LEU A C 1
ATOM 1670 O O . LEU A 1 216 ? 4.228 2.088 17.098 1.00 91.44 216 LEU A O 1
ATOM 1674 N N . VAL A 1 217 ? 4.906 1.310 15.100 1.00 95.06 217 VAL A N 1
ATOM 1675 C CA . VAL A 1 217 ? 4.372 -0.053 15.235 1.00 95.06 217 VAL A CA 1
ATOM 1676 C C . VAL A 1 217 ? 5.446 -1.052 14.824 1.00 95.06 217 VAL A C 1
ATOM 1678 O O . VAL A 1 217 ? 6.444 -0.679 14.204 1.00 95.06 217 VAL A O 1
ATOM 1681 N N . THR A 1 218 ? 5.248 -2.334 15.128 1.00 96.44 218 THR A N 1
ATOM 1682 C CA . THR A 1 218 ? 6.177 -3.391 14.714 1.00 96.44 218 THR A CA 1
ATOM 1683 C C . THR A 1 218 ? 6.433 -3.353 13.202 1.00 96.44 218 THR A C 1
ATOM 1685 O O . THR A 1 218 ? 5.504 -3.431 12.395 1.00 96.44 218 THR A O 1
ATOM 1688 N N . GLY A 1 219 ? 7.714 -3.252 12.829 1.00 93.62 219 GLY A N 1
ATOM 1689 C CA . GLY A 1 219 ? 8.162 -3.148 11.439 1.00 93.62 219 GLY A CA 1
ATOM 1690 C C . GLY A 1 219 ? 8.066 -1.747 10.829 1.00 93.62 219 GLY A C 1
ATOM 1691 O O . GLY A 1 219 ? 8.249 -1.628 9.623 1.00 93.62 219 GLY A O 1
ATOM 1692 N N . GLY A 1 220 ? 7.767 -0.716 11.628 1.00 93.00 220 GLY A N 1
ATOM 1693 C CA . GLY A 1 220 ? 7.724 0.690 11.203 1.00 93.00 220 GLY A CA 1
ATOM 1694 C C . GLY A 1 220 ? 9.081 1.398 11.215 1.00 93.00 220 GLY A C 1
ATOM 1695 O O . GLY A 1 220 ? 9.142 2.597 10.964 1.00 93.00 220 GLY A O 1
ATOM 1696 N N . ASP A 1 221 ? 10.166 0.684 11.518 1.00 93.56 221 ASP A N 1
ATOM 1697 C CA . ASP A 1 221 ? 11.519 1.236 11.509 1.00 93.56 221 ASP A CA 1
ATOM 1698 C C . ASP A 1 221 ? 11.938 1.671 10.097 1.00 93.56 221 ASP A C 1
ATOM 1700 O O . ASP A 1 221 ? 11.475 1.121 9.087 1.00 93.56 221 ASP A O 1
ATOM 1704 N N . ALA A 1 222 ? 12.851 2.640 10.019 1.00 93.56 222 ALA A N 1
ATOM 1705 C CA . ALA A 1 222 ? 13.415 3.071 8.746 1.00 93.56 222 ALA A CA 1
ATOM 1706 C C . ALA A 1 222 ? 14.050 1.878 7.993 1.00 93.56 222 ALA A C 1
ATOM 1708 O O . ALA A 1 222 ? 14.670 1.018 8.626 1.00 93.56 222 ALA A O 1
ATOM 1709 N N . PRO A 1 223 ? 13.949 1.814 6.651 1.00 92.44 223 PRO A N 1
ATOM 1710 C CA . PRO A 1 223 ? 14.488 0.697 5.859 1.00 92.44 223 PRO A CA 1
ATOM 1711 C C . PRO A 1 223 ? 16.005 0.543 5.976 1.00 92.44 223 PRO A C 1
ATOM 1713 O O . PRO A 1 223 ? 16.541 -0.555 5.824 1.00 92.44 223 PRO A O 1
ATOM 1716 N N . GLY A 1 224 ? 16.685 1.655 6.247 1.00 93.00 224 GLY A N 1
ATOM 1717 C CA . GLY A 1 224 ? 18.111 1.727 6.494 1.00 93.00 224 GLY A CA 1
ATOM 1718 C C . GLY A 1 224 ? 18.533 3.133 6.931 1.00 93.00 224 GLY A C 1
ATOM 1719 O O . GLY A 1 224 ? 17.699 4.040 7.022 1.00 93.00 224 GLY A O 1
ATOM 1720 N N . PRO A 1 225 ? 19.832 3.340 7.194 1.00 93.81 225 PRO A N 1
ATOM 1721 C CA . PRO A 1 225 ? 20.362 4.641 7.585 1.00 93.81 225 PRO A CA 1
ATOM 1722 C C . PRO A 1 225 ? 20.077 5.727 6.539 1.00 93.81 225 PRO A C 1
ATOM 1724 O O . PRO A 1 225 ? 20.269 5.512 5.345 1.00 93.81 225 PRO A O 1
ATOM 1727 N N . GLY A 1 226 ? 19.646 6.903 6.998 1.00 93.75 226 GLY A N 1
ATOM 1728 C CA . GLY A 1 226 ? 19.431 8.080 6.148 1.00 93.75 226 GLY A CA 1
ATOM 1729 C C . GLY A 1 226 ? 18.126 8.091 5.348 1.00 93.75 226 GLY A C 1
ATOM 1730 O O . GLY A 1 226 ? 17.849 9.092 4.695 1.00 93.75 226 GLY A O 1
ATOM 1731 N N . TRP A 1 227 ? 17.318 7.030 5.407 1.00 95.69 227 TRP A N 1
ATOM 1732 C CA . TRP A 1 227 ? 15.979 7.039 4.824 1.00 95.69 227 TRP A CA 1
ATOM 1733 C C . TRP A 1 227 ? 15.052 7.97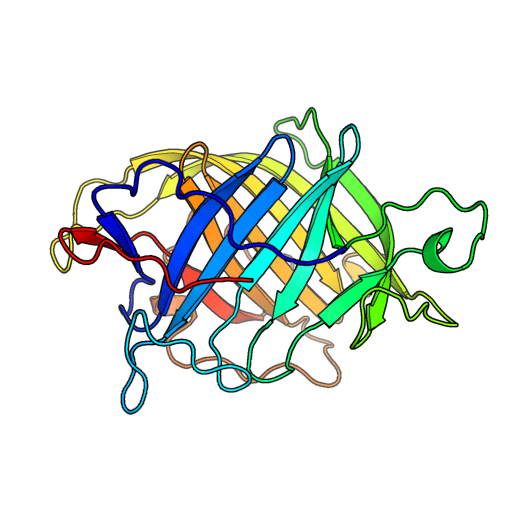3 5.603 1.00 95.69 227 TRP A C 1
ATOM 1735 O O . TRP A 1 227 ? 15.064 7.985 6.836 1.00 95.69 227 TRP A O 1
ATOM 1745 N N . VAL A 1 228 ? 14.224 8.727 4.883 1.00 94.44 228 VAL A N 1
ATOM 1746 C CA . VAL A 1 228 ? 13.304 9.712 5.464 1.00 94.44 228 VAL A CA 1
ATOM 1747 C C . VAL A 1 228 ? 11.869 9.324 5.144 1.00 94.44 228 VAL A C 1
ATOM 1749 O O . VAL A 1 228 ? 11.530 9.124 3.981 1.00 94.44 228 VAL A O 1
ATOM 1752 N N . LEU A 1 229 ? 11.022 9.242 6.172 1.00 95.00 229 LEU A N 1
ATOM 1753 C CA . LEU A 1 229 ? 9.579 9.078 6.008 1.00 95.00 229 LEU A CA 1
ATOM 1754 C C . LEU A 1 229 ? 8.998 10.390 5.469 1.00 95.00 229 LEU A C 1
ATOM 1756 O O . LEU A 1 229 ? 9.024 11.406 6.166 1.00 95.00 229 LEU A O 1
ATOM 1760 N N . THR A 1 230 ? 8.497 10.379 4.237 1.00 94.62 230 THR A N 1
ATOM 1761 C CA . THR A 1 230 ? 7.951 11.577 3.581 1.00 94.62 230 THR A CA 1
ATOM 1762 C C . THR A 1 230 ? 6.436 11.602 3.576 1.00 94.62 230 THR A C 1
ATOM 1764 O O . THR A 1 230 ? 5.855 12.678 3.664 1.00 94.62 230 THR A O 1
ATOM 1767 N N . ASP A 1 231 ? 5.774 10.452 3.557 1.00 93.81 231 ASP A N 1
ATOM 1768 C CA . ASP A 1 231 ? 4.335 10.380 3.787 1.00 93.81 231 ASP A CA 1
ATOM 1769 C C . ASP A 1 231 ? 4.002 9.124 4.588 1.00 93.81 231 ASP A C 1
ATOM 1771 O O . ASP A 1 231 ? 4.666 8.092 4.487 1.00 93.81 231 ASP A O 1
ATOM 1775 N N . CYS A 1 232 ? 2.968 9.223 5.406 1.00 94.44 232 CYS A N 1
ATOM 1776 C CA . CYS A 1 232 ? 2.419 8.087 6.101 1.00 94.44 232 CYS A CA 1
ATOM 1777 C C . CYS A 1 232 ? 0.934 8.269 6.363 1.00 94.44 232 CYS A C 1
ATOM 1779 O O . CYS A 1 232 ? 0.465 9.355 6.718 1.00 94.44 232 CYS A O 1
ATOM 1781 N N . ARG A 1 233 ? 0.201 7.170 6.200 1.00 94.00 233 ARG A N 1
ATOM 1782 C CA . ARG A 1 233 ? -1.236 7.085 6.436 1.00 94.00 233 ARG A CA 1
ATOM 1783 C C . ARG A 1 233 ? -1.534 5.832 7.231 1.00 94.00 233 ARG A C 1
ATOM 1785 O O . ARG A 1 233 ? -1.132 4.739 6.842 1.00 94.00 233 ARG A O 1
ATOM 1792 N N . MET A 1 234 ? -2.246 5.989 8.340 1.00 95.38 234 MET A N 1
ATOM 1793 C CA . MET A 1 234 ? -2.657 4.886 9.204 1.00 95.38 234 MET A CA 1
ATOM 1794 C C . MET A 1 234 ? -4.165 4.926 9.416 1.00 95.38 234 MET A C 1
ATOM 1796 O O . MET A 1 234 ? -4.660 5.746 10.186 1.00 95.38 234 MET A O 1
ATOM 1800 N N . TRP A 1 235 ? -4.886 4.019 8.756 1.00 95.06 235 TRP A N 1
ATOM 1801 C CA . TRP A 1 235 ? -6.344 3.947 8.794 1.00 95.06 235 TRP A CA 1
ATOM 1802 C C . TRP A 1 235 ? -6.848 3.124 9.983 1.00 95.06 235 TRP A C 1
ATOM 1804 O O . TRP A 1 235 ? -7.366 2.018 9.818 1.00 95.06 235 TRP A O 1
ATOM 1814 N N . THR A 1 236 ? -6.659 3.645 11.194 1.00 94.25 236 THR A N 1
ATOM 1815 C CA . THR A 1 236 ? -7.083 2.983 12.443 1.00 94.25 236 THR A CA 1
ATOM 1816 C C . THR A 1 236 ? -7.999 3.844 13.315 1.00 94.25 236 THR A C 1
ATOM 1818 O O . THR A 1 236 ? -8.276 3.523 14.477 1.00 94.25 236 THR A O 1
ATOM 1821 N N . ARG A 1 237 ? -8.526 4.925 12.733 1.00 93.44 237 ARG A N 1
ATOM 1822 C CA . ARG A 1 237 ? -9.654 5.682 13.263 1.00 93.44 237 ARG A CA 1
ATOM 1823 C C . ARG A 1 237 ? -10.949 5.139 12.665 1.00 93.44 237 ARG A C 1
ATOM 1825 O O . ARG A 1 237 ? -11.171 5.251 11.466 1.00 93.44 237 ARG A O 1
ATOM 1832 N N . PHE A 1 238 ? -11.821 4.567 13.481 1.00 91.50 238 PHE A N 1
ATOM 1833 C CA . PHE A 1 238 ? -13.060 3.935 13.041 1.00 91.50 238 PHE A CA 1
ATOM 1834 C C . PHE A 1 238 ? -14.255 4.841 13.335 1.00 91.50 238 PHE A C 1
ATOM 1836 O O . PHE A 1 238 ? -14.518 5.165 14.494 1.00 91.50 238 PHE A O 1
ATOM 1843 N N . ARG A 1 239 ? -15.010 5.242 12.307 1.00 88.50 239 ARG A N 1
ATOM 1844 C CA . ARG A 1 239 ? -16.260 6.008 12.482 1.00 88.50 239 ARG A CA 1
ATOM 1845 C C . ARG A 1 239 ? -17.465 5.144 12.143 1.00 88.50 239 ARG A C 1
ATOM 1847 O O . ARG A 1 239 ? -17.452 4.435 11.140 1.00 88.50 239 ARG A O 1
ATOM 1854 N N . ARG A 1 240 ? -18.507 5.203 12.978 1.00 79.88 240 ARG A N 1
ATOM 1855 C CA . ARG A 1 240 ? -19.787 4.501 12.772 1.00 79.88 240 ARG A CA 1
ATOM 1856 C C . ARG A 1 240 ? -20.766 5.397 12.009 1.00 79.88 240 ARG A C 1
ATOM 1858 O O . ARG A 1 240 ? -20.777 6.602 12.224 1.00 79.88 240 ARG A O 1
ATOM 1865 N N . GLY A 1 241 ? -21.633 4.806 11.187 1.00 64.69 241 GLY A N 1
ATOM 1866 C CA . GLY A 1 241 ? -22.765 5.505 10.552 1.00 64.69 241 GLY A CA 1
ATOM 1867 C C . GLY A 1 241 ? -22.506 6.075 9.151 1.00 64.69 241 GLY A C 1
ATOM 1868 O O . GLY A 1 241 ? -23.450 6.181 8.374 1.00 64.69 241 GLY A O 1
ATOM 1869 N N . GLU A 1 242 ? -21.256 6.337 8.773 1.00 62.47 242 GLU A N 1
ATOM 1870 C CA . GLU A 1 242 ? -20.866 6.561 7.374 1.00 62.47 242 GLU A CA 1
ATOM 1871 C C . GLU A 1 242 ? -20.608 5.194 6.741 1.00 62.47 242 GLU A C 1
ATOM 1873 O O . GLU A 1 242 ? -19.581 4.590 7.005 1.00 62.47 242 GLU A O 1
ATOM 1878 N N . GLN A 1 243 ? -21.571 4.637 6.004 1.00 63.72 243 GLN A N 1
ATOM 1879 C CA . GLN A 1 243 ? -21.522 3.220 5.593 1.00 63.72 243 GLN A CA 1
ATOM 1880 C C . GLN A 1 243 ? -21.188 3.009 4.119 1.00 63.72 243 GLN A C 1
ATOM 1882 O O . GLN A 1 243 ? -20.844 1.897 3.717 1.00 63.72 243 GLN A O 1
ATOM 1887 N N . GLN A 1 244 ? -21.313 4.052 3.299 1.00 71.38 244 GLN A N 1
ATOM 1888 C CA . GLN A 1 244 ? -21.085 3.911 1.874 1.00 71.38 244 GLN A CA 1
ATOM 1889 C C . GLN A 1 244 ? -19.615 4.171 1.572 1.00 71.38 244 GLN A C 1
ATOM 1891 O O . GLN A 1 244 ? -19.157 5.311 1.587 1.00 71.38 244 GLN A O 1
ATOM 1896 N N . ALA A 1 245 ? -18.884 3.089 1.307 1.00 77.44 245 ALA A N 1
ATOM 1897 C CA . ALA A 1 245 ? -17.593 3.190 0.651 1.00 77.44 245 ALA A CA 1
ATOM 1898 C C . ALA A 1 245 ? -17.767 3.944 -0.673 1.00 77.44 245 ALA A C 1
ATOM 1900 O O . ALA A 1 245 ? -18.739 3.707 -1.402 1.00 77.44 245 ALA A O 1
ATOM 1901 N N . MET A 1 246 ? -16.827 4.837 -0.984 1.00 83.06 246 MET A N 1
ATOM 1902 C CA . MET A 1 246 ? -16.780 5.474 -2.295 1.00 83.06 246 MET A CA 1
ATOM 1903 C C . MET A 1 246 ? -16.741 4.382 -3.381 1.00 83.06 246 MET A C 1
ATOM 1905 O O . MET A 1 246 ? -15.933 3.454 -3.270 1.00 83.06 246 MET A O 1
ATOM 1909 N N . PRO A 1 247 ? -17.589 4.459 -4.423 1.00 78.31 247 PRO A N 1
ATOM 1910 C CA . PRO A 1 247 ? -17.529 3.520 -5.536 1.00 78.31 247 PRO A CA 1
ATOM 1911 C C . PRO A 1 247 ? -16.139 3.528 -6.185 1.00 78.31 247 PRO A C 1
ATOM 1913 O O . PRO A 1 247 ? -15.690 4.563 -6.680 1.00 78.31 247 PRO A O 1
ATOM 1916 N N . TRP A 1 248 ? -15.463 2.378 -6.163 1.00 78.06 248 TRP A N 1
ATOM 1917 C CA . TRP A 1 248 ? -14.127 2.195 -6.727 1.00 78.06 248 TRP A CA 1
ATOM 1918 C C . TRP A 1 248 ? -13.832 0.700 -6.984 1.00 78.06 248 TRP A C 1
ATOM 1920 O O . TRP A 1 248 ? -14.087 -0.124 -6.093 1.00 78.06 248 TRP A O 1
ATOM 1930 N N . PRO A 1 249 ? -13.236 0.321 -8.132 1.00 65.44 249 PRO A N 1
ATOM 1931 C CA . PRO A 1 249 ? -12.949 1.155 -9.309 1.00 65.44 249 PRO A CA 1
ATOM 1932 C C . PRO A 1 249 ? -14.184 1.649 -10.071 1.00 65.44 249 PRO A C 1
ATOM 1934 O O . PRO A 1 249 ? -15.197 0.916 -10.103 1.00 65.44 249 PRO A O 1
#

Sequence (249 aa):
MDPRPARSAPTLPWRKFDLAGEQASDALLLGPGQATHSFDFGDAPRRFGQRDAGRGDGGNLIASRGADILVAMTEDGGAGIQWFHGPECGGSQEASPGGWLLFRLPAGPDWAEATTRLQRTAAPDRCPARYVPSFTRWRRVTVDYPWMDDTAPRPPFRADSMISEHFGGRDIMTADHLERFWFAQGLGMVRWERWEAPNAVSPAPSRPGAAEQCPLVTGGDAPGPGWVLTDCRMWTRFRRGEQQAMPWP

Foldseek 3Di:
DDPDFADFDPFDLKWFAFPVRQWTWAWGARDVFKIWIWTAGPPPPGHGQDDPFLQATATFIWGDDPFWIFGQWTGGDSPGIKGKAAPPLVPDPPPFDRHHTFDGPPFAQDKDKDWGWIDIDNDNNDDDPGTFIKIKIKHKDKKFAWAAAAPRTDGTDIFTWMKMKIFCHNDPVPGQKIWIFIQTPPGGTFKIWIKGAQPRPDDDAADPCQDVSDPDMVPNDAPDPNIDTRHMTGRRHIYGDPRDHHRHD

Organism: NCBI:txid1979269

pLDDT: mean 86.79, std 13.98, range [25.52, 98.69]